Protein AF-A0A9P6YG12-F1 (afdb_monomer_lite)

Organism: Rhizopus oryzae (NCBI:txid64495)

Foldseek 3Di:
DDDDDPPPVVVVVVVVVVVVVVVVVVVPPPPPCVPVVDDDDDDPVCVVVVVVDDDDLVVVLVVLVVVLVVLLVQLVVLVVVLVVLVVVLVVDDDPDPVVNVVSVVSSVVSVVSSVVSNVVSVVSNVVSLVSVCVVVVDDPVCVVVSPPPVPPVDDDPDDPVVVVVVVVVVVVVVVVVVVVVVVVDDDDDDDDDDDDDDDDDD

Sequence (202 aa):
MNNIDITNDQEFNQQSNTTRAQVEALTIQRYNHEIWTKAEQINKEFVPDLKNWKVDAYQLVSTIHKITETTRLQARASTEIYEQLQYLQSKAAFISEKDSEIFNNTIEQAQRLSIFGFGSAKQQEREAKEVSLKALKLPASIKHLEYTAEDDGKTNSFNRDFVEQLQKARFEDKVLRDASSFRRGSFNTNRGFSGSRGRGGS

Radius of gyration: 37.14 Å; chains: 1; bounding box: 44×45×151 Å

p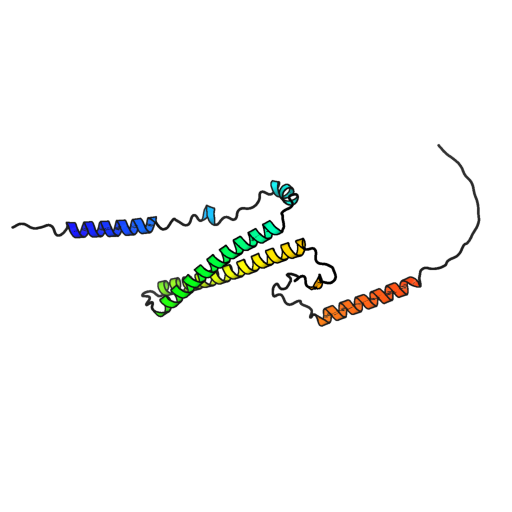LDDT: mean 75.42, std 19.76, range [35.5, 97.25]

Structure (mmCIF, N/CA/C/O backbone):
data_AF-A0A9P6YG12-F1
#
_entry.id   AF-A0A9P6YG12-F1
#
loop_
_atom_site.group_PDB
_atom_site.id
_atom_site.type_symbol
_atom_site.label_atom_id
_atom_site.label_alt_id
_atom_site.label_comp_id
_atom_site.label_asym_id
_atom_site.label_entity_id
_atom_site.label_seq_id
_atom_site.pdbx_PDB_ins_code
_atom_site.Cartn_x
_atom_site.Cartn_y
_atom_site.Cartn_z
_atom_site.occupancy
_atom_site.B_iso_or_equiv
_atom_site.auth_seq_id
_atom_site.auth_comp_id
_atom_site.auth_asym_id
_atom_site.auth_atom_id
_atom_site.pdbx_PDB_model_num
ATOM 1 N N . MET A 1 1 ? -5.373 24.660 71.557 1.00 35.53 1 MET A N 1
ATOM 2 C CA . MET A 1 1 ? -6.183 24.886 70.344 1.00 35.53 1 MET A CA 1
ATOM 3 C C . MET A 1 1 ? -5.222 25.201 69.216 1.00 35.53 1 MET A C 1
ATOM 5 O O . MET A 1 1 ? -4.783 26.333 69.149 1.00 35.53 1 MET A O 1
ATOM 9 N N . ASN A 1 2 ? -4.850 24.213 68.402 1.00 35.50 2 ASN A N 1
ATOM 10 C CA . ASN A 1 2 ? -4.087 24.438 67.172 1.00 35.50 2 ASN A CA 1
ATOM 11 C C . ASN A 1 2 ? -4.855 23.738 66.046 1.00 35.50 2 ASN A C 1
ATOM 13 O O . ASN A 1 2 ? -4.884 22.510 66.001 1.00 35.50 2 ASN A O 1
ATOM 17 N N . ASN A 1 3 ? -5.532 24.529 65.211 1.00 37.19 3 ASN A N 1
ATOM 18 C CA . ASN A 1 3 ? -6.111 24.077 63.950 1.00 37.19 3 ASN A CA 1
ATOM 19 C C . ASN A 1 3 ? -4.952 23.823 62.984 1.00 37.19 3 ASN A C 1
ATOM 21 O O . ASN A 1 3 ? -4.188 24.740 62.701 1.00 37.19 3 ASN A O 1
ATOM 25 N N . ILE A 1 4 ? -4.805 22.581 62.531 1.00 45.00 4 ILE A N 1
ATOM 26 C CA . ILE A 1 4 ? -3.883 22.220 61.455 1.00 45.00 4 ILE A CA 1
ATOM 27 C C . ILE A 1 4 ? -4.693 22.268 60.159 1.00 45.00 4 ILE A C 1
ATOM 29 O O . ILE A 1 4 ? -5.738 21.626 60.054 1.00 45.00 4 ILE A O 1
ATOM 33 N N . ASP A 1 5 ? -4.224 23.094 59.229 1.00 50.72 5 ASP A N 1
ATOM 34 C CA . ASP A 1 5 ? -4.836 23.423 57.946 1.00 50.72 5 ASP A CA 1
ATOM 35 C C . ASP A 1 5 ? -5.024 22.190 57.048 1.00 50.72 5 ASP A C 1
ATOM 37 O O . ASP A 1 5 ? -4.082 21.684 56.444 1.00 50.72 5 ASP A O 1
ATOM 41 N N . ILE A 1 6 ? -6.273 21.733 56.923 1.00 50.19 6 ILE A N 1
ATOM 42 C CA . ILE A 1 6 ? -6.707 20.656 56.006 1.00 50.19 6 ILE A CA 1
ATOM 43 C C . ILE A 1 6 ? -6.859 21.179 54.555 1.00 50.19 6 ILE A C 1
ATOM 45 O O . ILE A 1 6 ? -7.095 20.423 53.615 1.00 50.19 6 ILE A O 1
ATOM 49 N N . THR A 1 7 ? -6.700 22.484 54.334 1.00 50.78 7 THR A N 1
ATOM 50 C CA . THR A 1 7 ? -6.891 23.151 53.036 1.00 50.78 7 THR A CA 1
ATOM 51 C C . THR A 1 7 ? -5.722 22.977 52.060 1.00 50.78 7 THR A C 1
ATOM 53 O O . THR A 1 7 ? -5.952 22.967 50.853 1.00 50.78 7 THR A O 1
ATOM 56 N N . ASN A 1 8 ? -4.492 22.755 52.537 1.00 49.25 8 ASN A N 1
ATOM 57 C CA . ASN A 1 8 ? -3.306 22.710 51.666 1.00 49.25 8 ASN A CA 1
ATOM 58 C C . ASN A 1 8 ? -3.176 21.414 50.837 1.00 49.25 8 ASN A C 1
ATOM 60 O O . ASN A 1 8 ? -2.678 21.448 49.710 1.00 49.25 8 ASN A O 1
ATOM 64 N N . ASP A 1 9 ? -3.676 20.280 51.336 1.00 47.41 9 ASP A N 1
ATOM 65 C CA . ASP A 1 9 ? -3.562 18.988 50.635 1.00 47.41 9 ASP A CA 1
ATOM 66 C C . ASP A 1 9 ? -4.545 18.860 49.455 1.00 47.41 9 ASP A C 1
ATOM 68 O O . ASP A 1 9 ? -4.300 18.124 48.493 1.00 47.41 9 ASP A O 1
ATOM 72 N N . GLN A 1 10 ? -5.659 19.598 49.503 1.00 48.59 10 GLN A N 1
ATOM 73 C CA . GLN A 1 10 ? -6.654 19.647 48.428 1.00 48.59 10 GLN A CA 1
ATOM 74 C C . GLN A 1 10 ? -6.148 20.477 47.239 1.00 48.59 10 GLN A C 1
ATOM 76 O O . GLN A 1 10 ? -6.320 20.065 46.091 1.00 48.59 10 GLN A O 1
ATOM 81 N N . GLU A 1 11 ? -5.472 21.600 47.494 1.00 47.91 11 GLU A N 1
ATOM 82 C CA . GLU A 1 11 ? -4.928 22.468 46.442 1.00 47.91 11 GLU A CA 1
ATOM 83 C C . GLU A 1 11 ? -3.713 21.842 45.742 1.00 47.91 11 GLU A C 1
ATOM 85 O O . GLU A 1 11 ? -3.619 21.892 44.513 1.00 47.91 11 GLU A O 1
ATOM 90 N N . PHE A 1 12 ? -2.833 21.157 46.483 1.00 44.84 12 PHE A N 1
ATOM 91 C CA . PHE A 1 12 ? -1.666 20.479 45.908 1.00 44.84 12 PHE A CA 1
ATOM 92 C C . PHE A 1 12 ? -2.059 19.302 44.997 1.00 44.84 12 PHE A C 1
ATOM 94 O O . PHE A 1 12 ? -1.489 19.126 43.916 1.00 44.84 12 PHE A O 1
ATOM 101 N N . ASN A 1 13 ? -3.082 18.521 45.368 1.00 50.56 13 ASN A N 1
ATOM 102 C CA . ASN A 1 13 ? -3.598 17.437 44.520 1.00 50.56 13 ASN A CA 1
ATOM 103 C C . ASN A 1 13 ? -4.342 17.956 43.280 1.00 50.56 13 ASN A C 1
ATOM 105 O O . ASN A 1 13 ? -4.228 17.367 42.202 1.00 50.56 13 ASN A O 1
ATOM 109 N N . GLN A 1 14 ? -5.064 19.074 43.391 1.00 50.56 14 GLN A N 1
ATOM 110 C CA . GLN A 1 14 ? -5.714 19.706 42.239 1.00 50.56 14 GLN A CA 1
ATOM 111 C C . GLN A 1 14 ? -4.691 20.283 41.253 1.00 50.56 14 GLN A C 1
ATOM 113 O O . GLN A 1 14 ? -4.837 20.076 40.046 1.00 50.56 14 GLN A O 1
ATOM 118 N N . GLN A 1 15 ? -3.623 20.920 41.749 1.00 49.22 15 GLN A N 1
ATOM 119 C CA . GLN A 1 15 ? -2.502 21.405 40.933 1.00 49.22 15 GLN A CA 1
ATOM 120 C C . GLN A 1 15 ? -1.736 20.252 40.271 1.00 49.22 15 GLN A C 1
ATOM 122 O O . GLN A 1 15 ? -1.417 20.315 39.087 1.00 49.22 15 GLN A O 1
ATOM 127 N N . SER A 1 16 ? -1.509 19.145 40.980 1.00 51.47 16 SER A N 1
ATOM 128 C CA . SER A 1 16 ? -0.838 17.953 40.434 1.00 51.47 16 SER A CA 1
ATOM 129 C C . SER A 1 16 ? -1.629 17.296 39.295 1.00 51.47 16 SER A C 1
ATOM 131 O O . SER A 1 16 ? -1.053 16.887 38.283 1.00 51.47 16 SER A O 1
ATOM 133 N N . ASN A 1 17 ? -2.958 17.235 39.427 1.00 48.84 17 ASN A N 1
ATOM 134 C CA . ASN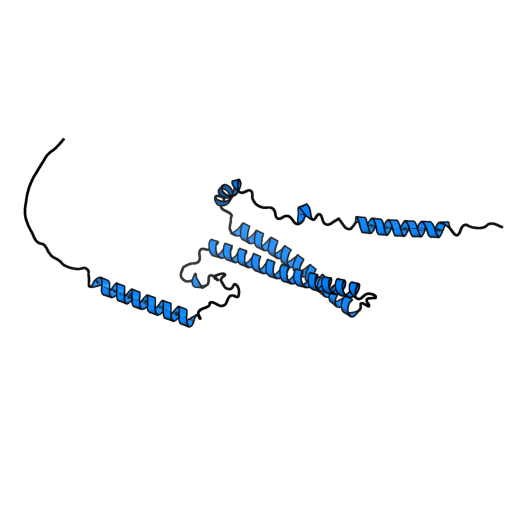 A 1 17 ? -3.848 16.666 38.413 1.00 48.84 17 ASN A CA 1
ATOM 135 C C . ASN A 1 17 ? -4.023 17.592 37.203 1.00 48.84 17 ASN A C 1
ATOM 137 O O . ASN A 1 17 ? -4.025 17.117 36.069 1.00 48.84 17 ASN A O 1
ATOM 141 N N . THR A 1 18 ? -4.090 18.911 37.416 1.00 51.34 18 THR A N 1
ATOM 142 C CA . THR A 1 18 ? -4.095 19.882 36.308 1.00 51.34 18 THR A CA 1
ATOM 143 C C . THR A 1 18 ? -2.763 19.905 35.570 1.00 51.34 18 THR A C 1
ATOM 145 O O . THR A 1 18 ? -2.766 19.960 34.346 1.00 51.34 18 THR A O 1
ATOM 148 N N . THR A 1 19 ? -1.634 19.771 36.269 1.00 54.81 19 THR A N 1
ATOM 149 C CA . THR A 1 19 ? -0.308 19.731 35.632 1.00 54.81 19 THR A CA 1
ATOM 150 C C . THR A 1 19 ? -0.124 18.450 34.814 1.00 54.81 19 THR A C 1
ATOM 152 O O . THR A 1 19 ? 0.388 18.511 33.704 1.00 54.81 19 THR A O 1
ATOM 155 N N . ARG A 1 20 ? -0.604 17.290 35.288 1.00 50.91 20 ARG A N 1
ATOM 156 C CA . ARG A 1 20 ? -0.595 16.039 34.504 1.00 50.91 20 ARG A CA 1
ATOM 157 C C . ARG A 1 20 ? -1.514 16.095 33.286 1.00 50.91 20 ARG A C 1
ATOM 159 O O . ARG A 1 20 ? -1.071 15.714 32.212 1.00 50.91 20 ARG A O 1
ATOM 166 N N . ALA A 1 21 ? -2.722 16.640 33.423 1.00 51.75 21 ALA A N 1
ATOM 167 C CA . ALA A 1 21 ? -3.635 16.844 32.296 1.00 51.75 21 ALA A CA 1
ATOM 168 C C . ALA A 1 21 ? -3.082 17.853 31.271 1.00 51.75 21 ALA A C 1
ATOM 170 O O . ALA A 1 21 ? -3.266 17.687 30.068 1.00 51.75 21 ALA A O 1
ATOM 171 N N . GLN A 1 22 ? -2.359 18.882 31.725 1.00 49.31 22 GLN A N 1
ATOM 172 C CA . GLN A 1 22 ? -1.658 19.826 30.850 1.00 49.31 22 GLN A CA 1
ATOM 173 C C . GLN A 1 22 ? -0.442 19.183 30.173 1.00 49.31 22 GLN A C 1
ATOM 175 O O . GLN A 1 22 ? -0.209 19.437 28.998 1.00 49.31 22 GLN A O 1
ATOM 180 N N . VAL A 1 23 ? 0.303 18.314 30.864 1.00 52.75 23 VAL A N 1
ATOM 181 C CA . VAL A 1 23 ? 1.419 17.551 30.282 1.00 52.75 23 VAL A CA 1
ATOM 182 C C . VAL A 1 23 ? 0.919 16.509 29.272 1.00 52.75 23 VAL A C 1
ATOM 184 O O . VAL A 1 23 ? 1.522 16.386 28.212 1.00 52.75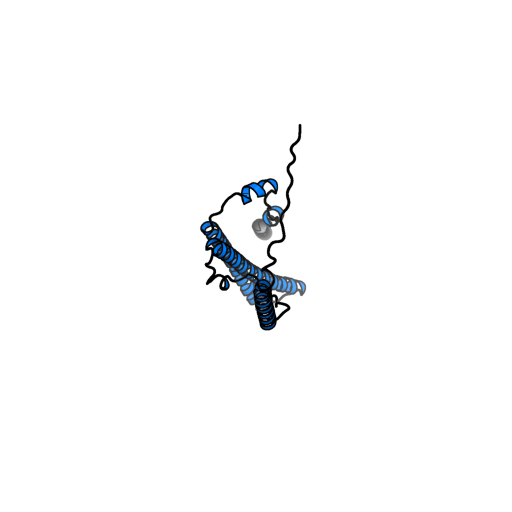 23 VAL A O 1
ATOM 187 N N . GLU A 1 24 ? -0.208 15.836 29.528 1.00 46.75 24 GLU A N 1
ATOM 188 C CA . GLU A 1 24 ? -0.879 14.947 28.560 1.00 46.75 24 GLU A CA 1
ATOM 189 C C . GLU A 1 24 ? -1.431 15.709 27.348 1.00 46.75 24 GLU A C 1
ATOM 191 O O . GLU A 1 24 ? -1.319 15.249 26.212 1.00 46.75 24 GLU A O 1
ATOM 196 N N . ALA A 1 25 ? -1.958 16.919 27.554 1.00 47.34 25 ALA A N 1
ATOM 197 C CA . ALA A 1 25 ? -2.368 17.797 26.460 1.00 47.34 25 ALA A CA 1
ATOM 198 C C . ALA A 1 25 ? -1.175 18.349 25.648 1.00 47.34 25 ALA A C 1
ATOM 200 O O . ALA A 1 25 ? -1.356 18.751 24.498 1.00 47.34 25 ALA A O 1
ATOM 201 N N . LEU A 1 26 ? 0.035 18.364 26.221 1.00 46.72 26 LEU A N 1
ATOM 202 C CA . LEU A 1 26 ? 1.275 18.792 25.563 1.00 46.72 26 LEU A CA 1
ATOM 203 C C . LEU A 1 26 ? 2.024 17.639 24.868 1.00 46.72 26 LEU A C 1
ATOM 205 O O . LEU A 1 26 ? 2.826 17.905 23.972 1.00 46.72 26 LEU A O 1
ATOM 209 N N . THR A 1 27 ? 1.774 16.375 25.229 1.00 39.59 27 THR A N 1
ATOM 210 C CA . THR A 1 27 ? 2.379 15.197 24.573 1.00 39.59 27 THR A CA 1
ATOM 211 C C . THR A 1 27 ? 1.603 14.695 23.362 1.00 39.59 27 THR A C 1
ATOM 213 O O . THR A 1 27 ? 2.173 13.970 22.543 1.00 39.59 27 THR A O 1
ATOM 216 N N . ILE A 1 28 ? 0.359 15.136 23.161 1.00 49.12 28 ILE A N 1
ATOM 217 C CA . ILE A 1 28 ? -0.274 15.069 21.843 1.00 49.12 28 ILE A CA 1
ATOM 218 C C . ILE A 1 28 ? 0.403 16.147 20.998 1.00 49.12 28 ILE A C 1
ATOM 220 O O . ILE A 1 28 ? -0.048 17.292 20.949 1.00 49.12 28 ILE A O 1
ATOM 224 N N . GLN A 1 29 ? 1.523 15.802 20.354 1.00 51.16 29 GLN A N 1
ATOM 225 C CA . GLN A 1 29 ? 2.056 16.602 19.256 1.00 51.16 29 GLN A CA 1
ATOM 226 C C . GLN A 1 29 ? 0.876 16.915 18.338 1.00 51.16 29 GLN A C 1
ATOM 228 O O . GLN A 1 29 ? 0.309 16.008 17.725 1.00 51.16 29 GLN A O 1
ATOM 233 N N . ARG A 1 30 ? 0.438 18.182 18.320 1.00 48.09 30 ARG A N 1
ATOM 234 C CA . ARG A 1 30 ? -0.659 18.613 17.456 1.00 48.09 30 ARG A CA 1
ATOM 235 C C . ARG A 1 30 ? -0.336 18.106 16.060 1.00 48.09 30 ARG A C 1
ATOM 237 O O . ARG A 1 30 ? 0.748 18.372 15.547 1.00 48.09 30 ARG A O 1
ATOM 244 N N . TYR A 1 31 ? -1.257 17.338 15.491 1.00 50.84 31 TYR A N 1
ATOM 245 C CA . TYR A 1 31 ? -1.138 16.803 14.145 1.00 50.84 31 TYR A CA 1
ATOM 246 C C . TYR A 1 31 ? -0.842 17.984 13.213 1.00 50.84 31 TYR A C 1
ATOM 248 O O . TYR A 1 31 ? -1.712 18.835 13.014 1.00 50.84 31 TYR A O 1
ATOM 256 N N . ASN A 1 32 ? 0.390 18.094 12.707 1.00 53.47 32 ASN A N 1
ATOM 257 C CA . ASN A 1 32 ? 0.802 19.185 11.823 1.00 53.47 32 ASN A CA 1
ATOM 258 C C . ASN A 1 32 ? 0.167 18.959 10.448 1.00 53.47 32 ASN A C 1
ATOM 260 O O . ASN A 1 32 ? 0.817 18.520 9.499 1.00 53.47 32 ASN A O 1
ATOM 264 N N . HIS A 1 33 ? -1.140 19.217 10.373 1.00 55.94 33 HIS A N 1
ATOM 265 C CA . HIS A 1 33 ? -1.987 18.901 9.231 1.00 55.94 33 HIS A CA 1
ATOM 266 C C . HIS A 1 33 ? -1.403 19.515 7.958 1.00 55.94 33 HIS A C 1
ATOM 268 O O . HIS A 1 33 ? -1.272 18.840 6.949 1.00 55.94 33 HIS A O 1
ATOM 274 N N . GLU A 1 34 ? -0.952 20.766 8.003 1.00 64.88 34 GLU A N 1
ATOM 275 C CA . GLU A 1 34 ? -0.550 21.485 6.793 1.00 64.88 34 GLU A CA 1
ATOM 276 C C . GLU A 1 34 ? 0.704 20.945 6.102 1.00 64.88 34 GLU A C 1
ATOM 278 O O . GLU A 1 34 ? 0.797 21.056 4.882 1.00 64.88 34 GLU A O 1
ATOM 283 N N . ILE A 1 35 ? 1.650 20.379 6.855 1.00 68.75 35 ILE A N 1
ATOM 284 C CA . ILE A 1 35 ? 2.931 19.910 6.307 1.00 68.75 35 ILE A CA 1
ATOM 285 C C . ILE A 1 35 ? 2.824 18.438 5.903 1.00 68.75 35 ILE A C 1
ATOM 287 O O . ILE A 1 35 ? 3.326 18.053 4.857 1.00 68.75 35 ILE A O 1
ATOM 291 N N . TRP A 1 36 ? 2.148 17.609 6.704 1.00 66.06 36 TRP A N 1
ATOM 292 C CA . TRP A 1 36 ? 2.108 16.157 6.482 1.00 66.06 36 TRP A CA 1
ATOM 293 C C . TRP A 1 36 ? 0.931 15.682 5.623 1.00 66.06 36 TRP A C 1
ATOM 295 O O . TRP A 1 36 ? 0.941 14.539 5.177 1.00 66.06 36 TRP A O 1
ATOM 305 N N . THR A 1 37 ? -0.081 16.525 5.379 1.00 71.56 37 THR A N 1
ATOM 306 C CA . THR A 1 37 ? -1.241 16.148 4.541 1.00 71.56 37 THR A CA 1
ATOM 307 C C . THR A 1 37 ? -1.192 16.710 3.122 1.00 71.56 37 THR A C 1
ATOM 309 O O . THR A 1 37 ? -1.949 16.257 2.263 1.00 71.56 37 THR A O 1
ATOM 312 N N . LYS A 1 38 ? -0.303 17.672 2.838 1.00 79.44 38 LYS A N 1
ATOM 313 C CA . LYS A 1 38 ? -0.131 18.206 1.483 1.00 79.44 38 LYS A CA 1
ATOM 314 C C . LYS A 1 38 ? 0.821 17.312 0.698 1.00 79.44 38 LYS A C 1
ATOM 316 O O . LYS A 1 38 ? 1.992 17.199 1.037 1.00 79.44 38 LYS A O 1
ATOM 321 N N . ALA A 1 39 ? 0.313 16.698 -0.368 1.00 77.12 39 ALA A N 1
ATOM 322 C CA . ALA A 1 39 ? 1.146 15.953 -1.299 1.00 77.12 39 ALA A CA 1
ATOM 323 C C . ALA A 1 39 ? 2.097 16.911 -2.029 1.00 77.12 39 ALA A C 1
ATOM 325 O O . ALA A 1 39 ? 1.660 17.883 -2.649 1.00 77.12 39 ALA A O 1
ATOM 326 N N . GLU A 1 40 ? 3.392 16.623 -1.969 1.00 83.44 40 GLU A N 1
ATOM 327 C CA . GLU A 1 40 ? 4.380 17.322 -2.778 1.00 83.44 40 GLU A CA 1
ATOM 328 C C . GLU A 1 40 ? 4.252 16.887 -4.241 1.00 83.44 40 GLU A C 1
ATOM 330 O O . GLU A 1 40 ? 4.037 15.712 -4.552 1.00 83.44 40 GLU A O 1
ATOM 335 N N . GLN A 1 41 ? 4.388 17.845 -5.155 1.00 84.75 41 GLN A N 1
ATOM 336 C CA . GLN A 1 41 ? 4.399 17.586 -6.587 1.00 84.75 41 GLN A CA 1
ATOM 337 C C . GLN A 1 41 ? 5.719 18.066 -7.179 1.00 84.75 41 GLN A C 1
ATOM 339 O O . GLN A 1 41 ? 6.225 19.128 -6.828 1.00 84.75 41 GLN A O 1
ATOM 344 N N . ILE A 1 42 ? 6.248 17.295 -8.128 1.00 84.12 42 ILE A N 1
ATOM 345 C CA . ILE A 1 42 ? 7.414 17.698 -8.909 1.00 84.12 42 ILE A CA 1
ATOM 346 C C . ILE A 1 42 ? 7.080 18.964 -9.708 1.00 84.12 42 ILE A C 1
ATOM 348 O O . ILE A 1 42 ? 6.113 19.004 -10.475 1.00 84.12 42 ILE A O 1
ATOM 352 N N . ASN A 1 43 ? 7.933 19.971 -9.563 1.00 92.06 43 ASN A N 1
ATOM 353 C CA . ASN A 1 43 ? 7.957 21.178 -10.378 1.00 92.06 43 ASN A CA 1
ATOM 354 C C . ASN A 1 43 ? 7.998 20.847 -11.882 1.00 92.06 43 ASN A C 1
ATOM 356 O O . ASN A 1 43 ? 8.850 20.085 -12.350 1.00 92.06 43 ASN A O 1
ATOM 360 N N . LYS A 1 44 ? 7.071 21.421 -12.659 1.00 92.12 44 LYS A N 1
ATOM 361 C CA . LYS A 1 44 ? 6.826 21.029 -14.062 1.00 92.12 44 LYS A CA 1
ATOM 362 C C . LYS A 1 44 ? 8.035 21.274 -14.965 1.00 92.12 44 LYS A C 1
ATOM 364 O O . LYS A 1 44 ? 8.268 20.502 -15.892 1.00 92.12 44 LYS A O 1
ATOM 369 N N . GLU A 1 45 ? 8.803 22.313 -14.668 1.00 90.56 45 GLU A N 1
ATOM 370 C CA . GLU A 1 45 ? 10.035 22.704 -15.346 1.00 90.56 45 GLU A CA 1
ATOM 371 C C . GLU A 1 45 ? 11.129 21.625 -15.309 1.00 90.56 45 GLU A C 1
ATOM 373 O O . GLU A 1 45 ? 11.893 21.532 -16.263 1.00 90.56 45 GLU A O 1
ATOM 378 N N . PHE A 1 46 ? 11.163 20.755 -14.291 1.00 90.69 46 PHE A N 1
ATOM 379 C CA . PHE A 1 46 ? 12.173 19.689 -14.176 1.00 90.69 46 PHE A CA 1
ATOM 380 C C . PHE A 1 46 ? 11.734 18.353 -14.786 1.00 90.69 46 PHE A C 1
ATOM 382 O O . PHE A 1 46 ? 12.536 17.428 -14.915 1.00 90.69 46 PHE A O 1
ATOM 389 N N . VAL A 1 47 ? 10.465 18.217 -15.185 1.00 88.88 47 VAL A N 1
ATOM 390 C CA . VAL A 1 47 ? 9.940 16.972 -15.772 1.00 88.88 47 VAL A CA 1
ATOM 391 C C . VAL A 1 47 ? 10.721 16.523 -17.019 1.00 88.88 47 VAL A C 1
ATOM 393 O O . VAL A 1 47 ? 10.973 15.320 -17.128 1.00 88.88 47 VAL A O 1
ATOM 396 N N . PRO A 1 48 ? 11.115 17.406 -17.963 1.00 91.44 48 PRO A N 1
ATOM 397 C CA . PRO A 1 48 ? 11.919 16.999 -19.117 1.00 91.44 48 PRO A CA 1
ATOM 398 C C . PRO A 1 48 ? 13.262 16.383 -18.709 1.00 91.44 48 PRO A C 1
ATOM 400 O O . PRO A 1 48 ? 13.622 15.319 -19.212 1.00 91.44 48 PRO A O 1
ATOM 403 N N . ASP A 1 49 ? 13.954 17.002 -17.753 1.00 90.00 49 ASP A N 1
ATOM 404 C CA . ASP A 1 49 ? 15.261 16.544 -17.278 1.00 90.00 49 ASP A CA 1
ATOM 405 C C . ASP A 1 49 ? 15.149 15.191 -16.568 1.00 90.00 49 ASP A C 1
ATOM 407 O O . ASP A 1 49 ? 15.908 14.264 -16.857 1.00 90.00 49 ASP A O 1
ATOM 411 N N . LEU A 1 50 ? 14.130 15.027 -15.718 1.00 87.62 50 LEU A N 1
ATOM 412 C CA . LEU A 1 50 ? 13.857 13.764 -15.029 1.00 87.62 50 LEU A CA 1
ATOM 413 C C . LEU A 1 50 ? 13.469 12.634 -15.992 1.00 87.62 50 LEU A C 1
ATOM 415 O O . LEU A 1 50 ? 13.834 11.486 -15.757 1.00 87.62 50 LEU A O 1
ATOM 419 N N . LYS A 1 51 ? 12.771 12.930 -17.096 1.00 88.25 51 LYS A N 1
ATOM 420 C CA . LYS A 1 51 ? 12.454 11.930 -18.134 1.00 88.25 51 LYS A CA 1
ATOM 421 C C . LYS A 1 51 ? 13.686 11.454 -18.901 1.00 88.25 51 LYS A C 1
ATOM 423 O O . LYS A 1 51 ? 13.701 10.318 -19.373 1.00 88.25 51 LYS A O 1
ATOM 428 N N . ASN A 1 52 ? 14.694 12.311 -19.045 1.00 86.75 52 ASN A N 1
ATOM 429 C CA . ASN A 1 52 ? 15.950 11.954 -19.701 1.00 86.75 52 ASN A CA 1
ATOM 430 C C . ASN A 1 52 ? 16.843 11.088 -18.800 1.00 86.75 52 ASN A C 1
ATOM 432 O O . ASN A 1 52 ? 17.705 10.358 -19.300 1.00 86.75 52 ASN A O 1
ATOM 436 N N . TRP A 1 53 ? 16.631 11.139 -17.483 1.00 86.31 53 TRP A N 1
ATOM 437 C CA . TRP A 1 53 ? 17.368 10.331 -16.524 1.00 86.31 53 TRP A CA 1
ATOM 438 C C . TRP A 1 53 ? 16.961 8.853 -16.591 1.00 86.31 53 TRP A C 1
ATOM 440 O O . TRP A 1 53 ? 15.796 8.490 -16.423 1.00 86.31 53 TRP A O 1
ATOM 450 N N . LYS A 1 54 ? 17.939 7.964 -16.802 1.00 83.31 54 LYS A N 1
ATOM 451 C CA . LYS A 1 54 ? 17.716 6.511 -16.788 1.00 83.31 54 LYS A CA 1
ATOM 452 C C . LYS A 1 54 ? 17.882 5.976 -15.371 1.00 83.31 54 LYS A C 1
ATOM 454 O O . LYS A 1 54 ? 18.984 5.975 -14.834 1.00 83.31 54 LYS A O 1
ATOM 459 N N . VAL A 1 55 ? 16.790 5.491 -14.790 1.00 83.56 55 VAL A N 1
ATOM 460 C CA . VAL A 1 55 ? 16.800 4.829 -13.480 1.00 83.56 55 VAL A CA 1
ATOM 461 C C . VAL A 1 55 ? 17.158 3.351 -13.645 1.00 83.56 55 VAL A C 1
ATOM 463 O O . VAL A 1 55 ? 16.667 2.687 -14.560 1.00 83.56 55 VAL A O 1
ATOM 466 N N . ASP A 1 56 ? 17.998 2.827 -12.751 1.00 91.75 56 ASP A N 1
ATOM 467 C CA . ASP A 1 56 ? 18.242 1.389 -12.636 1.00 91.75 56 ASP A CA 1
ATOM 468 C C . ASP A 1 56 ? 16.979 0.685 -12.111 1.00 91.75 56 ASP A C 1
ATOM 470 O O . ASP A 1 56 ? 16.497 0.962 -11.008 1.00 91.75 56 ASP A O 1
ATOM 474 N N . ALA A 1 57 ? 16.445 -0.244 -12.907 1.00 89.38 57 ALA A N 1
ATOM 475 C CA . ALA A 1 57 ? 15.240 -0.991 -12.574 1.00 89.38 57 ALA A CA 1
ATOM 476 C C . ALA A 1 57 ? 15.385 -1.774 -11.262 1.00 89.38 57 ALA A C 1
ATOM 478 O O . ALA A 1 57 ? 14.426 -1.841 -10.494 1.00 89.38 57 ALA A O 1
ATOM 479 N N . TYR A 1 58 ? 16.572 -2.316 -10.967 1.00 89.88 58 TYR A N 1
ATOM 480 C CA . TYR A 1 58 ? 16.805 -3.035 -9.716 1.00 89.88 58 TYR A CA 1
ATOM 481 C C . TYR A 1 58 ? 16.682 -2.101 -8.504 1.00 89.88 58 TYR A C 1
ATOM 483 O O . TYR A 1 58 ? 15.999 -2.430 -7.531 1.00 89.88 58 TYR A O 1
ATOM 491 N N . GLN A 1 59 ? 17.279 -0.907 -8.578 1.00 93.44 59 GLN A N 1
ATOM 492 C CA . GLN A 1 59 ? 17.184 0.094 -7.513 1.00 93.44 59 GLN A CA 1
ATOM 493 C C . GLN A 1 59 ? 15.745 0.573 -7.302 1.00 93.44 59 GLN A C 1
ATOM 495 O O . GLN A 1 59 ? 15.295 0.673 -6.157 1.00 93.44 59 GLN A O 1
ATOM 500 N N . LEU A 1 60 ? 15.008 0.826 -8.388 1.00 93.94 60 LEU A N 1
ATOM 501 C CA . LEU A 1 60 ? 13.610 1.248 -8.310 1.00 93.94 60 LEU A CA 1
ATOM 502 C C . LEU A 1 60 ? 12.738 0.167 -7.660 1.00 93.94 60 LEU A C 1
ATOM 504 O O . LEU A 1 60 ? 12.035 0.449 -6.693 1.00 93.94 60 LEU A O 1
ATOM 508 N N . VAL A 1 61 ? 12.838 -1.081 -8.123 1.00 91.75 61 VAL A N 1
ATOM 509 C CA . VAL A 1 61 ? 12.080 -2.218 -7.573 1.00 91.75 61 VAL A CA 1
ATOM 510 C C . VAL A 1 61 ? 12.423 -2.459 -6.101 1.00 91.75 61 VAL A C 1
ATOM 512 O O . VAL A 1 61 ? 11.524 -2.630 -5.278 1.00 91.75 61 VAL A O 1
ATOM 515 N N . SER A 1 62 ? 13.707 -2.400 -5.733 1.00 92.88 62 SER A N 1
ATOM 516 C CA . SER A 1 62 ? 14.136 -2.506 -4.332 1.00 92.88 62 SER A CA 1
ATOM 517 C C . SER A 1 62 ? 13.528 -1.402 -3.462 1.00 92.88 62 SER A C 1
ATOM 519 O O . SER A 1 62 ? 13.074 -1.664 -2.347 1.00 92.88 62 SER A O 1
ATOM 521 N N . THR A 1 63 ? 13.475 -0.172 -3.977 1.00 96.00 63 THR A N 1
ATOM 522 C CA . THR A 1 63 ? 12.879 0.970 -3.271 1.00 96.00 63 THR A CA 1
ATOM 523 C C . THR A 1 63 ? 11.376 0.779 -3.079 1.00 96.00 63 THR A C 1
ATOM 525 O O . THR A 1 63 ? 10.884 0.959 -1.966 1.00 96.00 63 THR A O 1
ATOM 528 N N . ILE A 1 64 ? 10.658 0.325 -4.113 1.00 93.81 64 ILE A N 1
ATOM 529 C CA . ILE A 1 64 ? 9.223 0.023 -4.019 1.00 93.81 64 ILE A CA 1
ATOM 530 C C . ILE A 1 64 ? 8.966 -1.053 -2.956 1.00 93.81 64 ILE A C 1
ATOM 532 O O . ILE A 1 64 ? 8.086 -0.876 -2.116 1.00 93.81 64 ILE A O 1
ATOM 536 N N . HIS A 1 65 ? 9.761 -2.128 -2.913 1.00 93.50 65 HIS A N 1
ATOM 537 C CA . HIS A 1 65 ? 9.614 -3.168 -1.887 1.00 93.50 65 HIS A CA 1
ATOM 538 C C . HIS A 1 65 ? 9.867 -2.660 -0.460 1.00 93.50 65 HIS A C 1
ATOM 540 O O . HIS A 1 65 ? 9.139 -3.040 0.455 1.00 93.50 65 HIS A O 1
ATOM 546 N N . LYS A 1 66 ? 10.843 -1.766 -0.250 1.00 97.00 66 LYS A N 1
ATOM 547 C CA . LYS A 1 66 ? 11.072 -1.138 1.067 1.00 97.00 66 LYS A CA 1
ATOM 548 C C . LYS A 1 66 ? 9.877 -0.294 1.522 1.00 97.00 66 LYS A C 1
ATOM 550 O O . LYS A 1 66 ? 9.479 -0.361 2.686 1.00 97.00 66 LYS A O 1
ATOM 555 N N . ILE A 1 67 ? 9.296 0.483 0.606 1.00 95.94 67 ILE A N 1
ATOM 556 C CA . ILE A 1 67 ? 8.088 1.275 0.881 1.00 95.94 67 ILE A CA 1
ATOM 557 C C . ILE A 1 67 ? 6.914 0.338 1.188 1.00 95.94 67 ILE A C 1
ATOM 559 O O . ILE A 1 67 ? 6.232 0.527 2.191 1.00 95.94 67 ILE A O 1
ATOM 563 N N . THR A 1 68 ? 6.759 -0.726 0.397 1.00 94.75 68 THR A N 1
ATOM 564 C CA . THR A 1 68 ? 5.721 -1.751 0.579 1.00 94.75 68 THR A CA 1
ATOM 565 C C . THR A 1 68 ? 5.769 -2.378 1.966 1.00 94.75 68 THR A C 1
ATOM 567 O O . THR A 1 68 ? 4.726 -2.514 2.606 1.00 94.75 68 THR A O 1
ATOM 570 N N . GLU A 1 69 ? 6.953 -2.740 2.464 1.00 95.44 69 GLU A N 1
ATOM 571 C CA . GLU A 1 69 ? 7.066 -3.322 3.806 1.00 95.44 69 GLU A CA 1
ATOM 572 C C . GLU A 1 69 ? 6.640 -2.320 4.884 1.00 95.44 69 GLU A C 1
ATOM 574 O O . GLU A 1 69 ? 5.876 -2.667 5.783 1.00 95.44 69 GLU A O 1
ATOM 579 N N . THR A 1 70 ? 7.036 -1.052 4.746 1.00 96.88 70 THR A N 1
ATOM 580 C CA . THR A 1 70 ? 6.574 0.022 5.640 1.00 96.88 70 THR A CA 1
ATOM 581 C C . THR A 1 70 ? 5.047 0.156 5.611 1.00 96.88 70 THR A C 1
ATOM 583 O O . THR A 1 70 ? 4.410 0.221 6.662 1.00 96.88 70 THR A O 1
ATOM 586 N N . THR A 1 71 ? 4.434 0.130 4.425 1.00 97.12 71 THR A N 1
ATOM 587 C CA . THR A 1 71 ? 2.973 0.183 4.268 1.00 97.12 71 THR A CA 1
ATOM 588 C C . THR A 1 71 ? 2.283 -1.041 4.890 1.00 97.12 71 THR A C 1
ATOM 590 O O . THR A 1 71 ? 1.252 -0.898 5.548 1.00 97.12 71 THR A O 1
ATOM 593 N N . ARG A 1 72 ? 2.858 -2.247 4.768 1.00 95.06 72 ARG A N 1
ATOM 594 C CA . ARG A 1 72 ? 2.342 -3.461 5.432 1.00 95.06 72 ARG A CA 1
ATOM 595 C C . ARG A 1 72 ? 2.433 -3.365 6.952 1.00 95.06 72 ARG A C 1
ATOM 597 O O . ARG A 1 72 ? 1.502 -3.789 7.630 1.00 95.06 72 ARG A O 1
ATOM 604 N N . LEU A 1 73 ? 3.520 -2.813 7.492 1.00 96.69 73 LEU A N 1
ATOM 605 C CA . LEU A 1 73 ? 3.666 -2.587 8.933 1.00 96.69 73 LEU A CA 1
ATOM 606 C C . LEU A 1 73 ? 2.598 -1.620 9.461 1.00 96.69 73 LEU A C 1
ATOM 608 O O . LEU A 1 73 ? 1.962 -1.915 10.468 1.00 96.69 73 LEU A O 1
ATOM 612 N N . GLN A 1 74 ? 2.332 -0.523 8.746 1.00 95.81 74 GLN A N 1
ATOM 613 C CA . GLN A 1 74 ? 1.254 0.417 9.087 1.00 95.81 74 GLN A CA 1
ATOM 614 C C . GLN A 1 74 ? -0.132 -0.250 9.055 1.00 95.81 74 GLN A C 1
ATOM 616 O O . GLN A 1 74 ? -0.954 -0.034 9.948 1.00 95.81 74 GLN A O 1
ATOM 621 N N . ALA A 1 75 ? -0.385 -1.099 8.053 1.00 95.81 75 ALA A N 1
ATOM 622 C CA . ALA A 1 75 ? -1.634 -1.849 7.943 1.00 95.81 75 ALA A CA 1
ATOM 623 C C . ALA A 1 75 ? -1.806 -2.853 9.096 1.00 95.81 75 ALA A C 1
ATOM 625 O O . ALA A 1 75 ? -2.875 -2.912 9.697 1.00 95.81 75 ALA A O 1
ATOM 626 N N . ARG A 1 76 ? -0.742 -3.588 9.455 1.00 96.38 76 ARG A N 1
ATOM 627 C CA . ARG A 1 76 ? -0.730 -4.507 10.607 1.00 96.38 76 ARG A CA 1
ATOM 628 C C . ARG A 1 76 ? -1.008 -3.775 11.917 1.00 96.38 76 ARG A C 1
ATOM 630 O O . ARG A 1 76 ? -1.893 -4.198 12.647 1.00 96.38 76 ARG A O 1
ATOM 637 N N . ALA A 1 77 ? -0.339 -2.649 12.161 1.00 97.25 77 ALA A N 1
ATOM 638 C CA . ALA A 1 77 ? -0.598 -1.826 13.342 1.00 97.25 77 ALA A CA 1
ATOM 639 C C . ALA A 1 77 ? -2.065 -1.357 13.400 1.00 97.25 77 ALA A C 1
ATOM 641 O O . ALA A 1 77 ? -2.687 -1.366 14.458 1.00 97.25 77 ALA A O 1
ATOM 642 N N . SER A 1 78 ? -2.654 -1.010 12.251 1.00 95.50 78 SER A N 1
ATOM 643 C CA . SER A 1 78 ? -4.077 -0.648 12.165 1.00 95.50 78 SER A CA 1
ATOM 644 C C . SER A 1 78 ? -4.999 -1.834 12.478 1.00 95.50 78 SER A C 1
ATOM 646 O O . SER A 1 78 ? -6.016 -1.655 13.145 1.00 95.50 78 SER A O 1
ATOM 648 N N . THR A 1 79 ? -4.641 -3.049 12.043 1.00 96.44 79 THR A N 1
ATOM 649 C CA . THR A 1 79 ? -5.354 -4.284 12.412 1.00 96.44 79 THR A CA 1
ATOM 650 C C . THR A 1 79 ? -5.280 -4.552 13.910 1.00 96.44 79 THR A C 1
ATOM 652 O O . THR A 1 79 ? -6.304 -4.843 14.514 1.00 96.44 79 THR A O 1
ATOM 655 N N . GLU A 1 80 ? -4.103 -4.414 14.520 1.00 97.06 80 GLU A N 1
ATOM 656 C CA . GLU A 1 80 ? -3.928 -4.607 15.964 1.00 97.06 80 GLU A CA 1
ATOM 657 C C . GLU A 1 80 ? -4.795 -3.623 16.764 1.00 97.06 80 GLU A C 1
ATOM 659 O O . GLU A 1 80 ? -5.470 -4.022 17.712 1.00 97.06 80 GLU A O 1
ATOM 664 N N . ILE A 1 81 ? -4.852 -2.352 16.344 1.00 96.94 81 ILE A N 1
ATOM 665 C CA . ILE A 1 81 ? -5.749 -1.349 16.940 1.00 96.94 81 ILE A CA 1
ATOM 666 C C . ILE A 1 81 ? -7.213 -1.769 16.776 1.00 96.94 81 ILE A C 1
ATOM 668 O O . ILE A 1 81 ? -7.973 -1.724 17.741 1.00 96.94 81 ILE A O 1
ATOM 672 N N . TYR A 1 82 ? -7.619 -2.201 15.579 1.00 96.00 82 TYR A N 1
ATOM 673 C CA . TYR A 1 82 ? -8.978 -2.687 15.330 1.00 96.00 82 TYR A CA 1
ATOM 674 C C . TYR A 1 82 ? -9.345 -3.859 16.255 1.00 96.00 82 TYR A C 1
ATOM 676 O O . TYR A 1 82 ? -10.396 -3.823 16.891 1.00 96.00 82 TYR A O 1
ATOM 684 N N . GLU A 1 83 ? -8.474 -4.860 16.390 1.00 94.62 83 GLU A N 1
ATOM 685 C CA . GLU A 1 83 ? -8.696 -6.025 17.254 1.00 94.62 83 GLU A CA 1
ATOM 686 C C . GLU A 1 83 ? -8.811 -5.631 18.734 1.00 94.62 83 GLU A C 1
ATOM 688 O O . GLU A 1 83 ? -9.703 -6.110 19.441 1.00 94.62 83 GLU A O 1
ATOM 693 N N . GLN A 1 84 ? -7.958 -4.714 19.201 1.00 96.19 84 GLN A N 1
ATOM 694 C CA . GLN A 1 84 ? -8.023 -4.178 20.562 1.00 96.19 84 GLN A CA 1
ATOM 695 C C . GLN A 1 84 ? -9.332 -3.419 20.811 1.00 96.19 84 GLN A C 1
ATOM 697 O O . GLN A 1 84 ? -9.988 -3.643 21.831 1.00 96.19 84 GLN A O 1
ATOM 702 N N . LEU A 1 85 ? -9.745 -2.553 19.881 1.00 94.19 85 LEU A N 1
ATOM 703 C CA . LEU A 1 85 ? -10.999 -1.807 19.996 1.00 94.19 85 LEU A CA 1
ATOM 704 C C . LEU A 1 85 ? -12.217 -2.737 19.939 1.00 94.19 85 LEU A C 1
ATOM 706 O O . LEU A 1 85 ? -13.151 -2.557 20.717 1.00 94.19 85 LEU A O 1
ATOM 710 N N . GLN A 1 86 ? -12.189 -3.770 19.094 1.00 92.81 86 GLN A N 1
ATOM 711 C CA . GLN A 1 86 ? -13.240 -4.785 19.003 1.00 92.81 86 GLN A CA 1
ATOM 712 C C . GLN A 1 86 ? -13.376 -5.574 20.314 1.00 92.81 86 GLN A C 1
ATOM 714 O O . GLN A 1 86 ? -14.484 -5.820 20.796 1.00 92.81 86 GLN A O 1
ATOM 719 N N . TYR A 1 87 ? -12.250 -5.939 20.932 1.00 92.56 87 TYR A N 1
ATOM 720 C CA . TYR A 1 87 ? -12.245 -6.566 22.251 1.00 92.56 87 TYR A CA 1
ATOM 721 C C . TYR A 1 87 ? -12.840 -5.639 23.319 1.00 92.56 87 TYR A C 1
ATOM 723 O O . TYR A 1 87 ? -13.686 -6.072 24.104 1.00 92.56 87 TYR A O 1
ATOM 731 N N . LEU A 1 88 ? -12.452 -4.360 23.332 1.00 92.50 88 LEU A N 1
ATOM 732 C CA . LEU A 1 88 ? -12.999 -3.371 24.263 1.00 92.50 88 LEU A CA 1
ATOM 733 C C . LEU A 1 88 ? -14.497 -3.129 24.039 1.00 92.50 88 LEU A C 1
ATOM 735 O O . LEU A 1 88 ? -15.229 -3.017 25.019 1.00 92.50 88 LEU A O 1
ATOM 739 N N . GLN A 1 89 ? -14.974 -3.145 22.791 1.00 90.94 89 GLN A N 1
ATOM 740 C CA . GLN A 1 89 ? -16.396 -3.025 22.453 1.00 90.94 89 GLN A CA 1
ATOM 741 C C . GLN A 1 89 ? -17.246 -4.057 23.196 1.00 90.94 89 GLN A C 1
ATOM 743 O O . GLN A 1 89 ? -18.298 -3.723 23.730 1.00 90.94 89 GLN A O 1
ATOM 748 N N . SER A 1 90 ? -16.761 -5.301 23.286 1.00 87.31 90 SER A N 1
ATOM 749 C CA . SER A 1 90 ? -17.475 -6.394 23.961 1.00 87.31 90 SER A CA 1
ATOM 750 C C . SER A 1 90 ? -17.602 -6.218 25.481 1.00 87.31 90 SER A C 1
ATOM 752 O O . SER A 1 90 ? -18.390 -6.915 26.117 1.00 87.31 90 SER A O 1
ATOM 754 N N . LYS A 1 91 ? -16.823 -5.302 26.071 1.00 89.38 91 LYS A N 1
ATOM 755 C CA . LYS A 1 91 ? -16.743 -5.065 27.521 1.00 89.38 91 LYS A CA 1
ATOM 756 C C . LYS A 1 91 ? -17.168 -3.659 27.936 1.00 89.38 91 LYS A C 1
ATOM 758 O O . LYS A 1 91 ? -17.313 -3.405 29.129 1.00 89.38 91 LYS A O 1
ATOM 763 N N . ALA A 1 92 ? -17.321 -2.746 26.984 1.00 85.88 92 ALA A N 1
ATOM 764 C CA . ALA A 1 92 ? -17.611 -1.351 27.256 1.00 85.88 92 ALA A CA 1
ATOM 765 C C . ALA A 1 92 ? -19.096 -1.148 27.587 1.00 85.88 92 ALA A C 1
ATOM 767 O O . ALA A 1 92 ? -19.980 -1.627 26.881 1.00 85.88 92 ALA A O 1
ATOM 768 N N . ALA A 1 93 ? -19.359 -0.385 28.649 1.00 85.62 93 ALA A N 1
ATOM 769 C CA . ALA A 1 93 ? -20.671 0.176 28.937 1.00 85.62 93 ALA A CA 1
ATOM 770 C C . ALA A 1 93 ? -20.608 1.682 28.671 1.00 85.62 93 ALA A C 1
ATOM 772 O O . ALA A 1 93 ? -19.872 2.405 29.345 1.00 85.62 93 ALA A O 1
ATOM 773 N N . PHE A 1 94 ? -21.355 2.148 27.674 1.00 88.38 94 PHE A N 1
ATOM 774 C CA . PHE A 1 94 ? -21.423 3.565 27.330 1.00 88.38 94 PHE A CA 1
ATOM 775 C C . PHE A 1 94 ? -22.593 4.223 28.060 1.00 88.38 94 PHE A C 1
ATOM 777 O O . PHE A 1 94 ? -23.693 3.678 28.101 1.00 88.38 94 PHE A O 1
ATOM 784 N N . ILE A 1 95 ? -22.349 5.400 28.639 1.00 86.31 95 ILE A N 1
ATOM 785 C CA . ILE A 1 95 ? -23.375 6.185 29.343 1.00 86.31 95 ILE A CA 1
ATOM 786 C C . ILE A 1 95 ? -24.235 6.966 28.336 1.00 86.31 95 ILE A C 1
ATOM 788 O O . ILE A 1 95 ? -25.431 7.146 28.545 1.00 86.31 95 ILE A O 1
ATOM 792 N N . SER A 1 96 ? -23.625 7.413 27.236 1.00 92.94 96 SER A N 1
ATOM 793 C CA . SER A 1 96 ? -24.263 8.179 26.167 1.00 92.94 96 SER A CA 1
ATOM 794 C C . SER A 1 96 ? -24.245 7.395 24.858 1.00 92.94 96 SER A C 1
ATOM 796 O O . SER A 1 96 ? -23.234 6.794 24.491 1.00 92.94 96 SER A O 1
ATOM 798 N N . GLU A 1 97 ? -25.346 7.465 24.112 1.00 90.88 97 GLU A N 1
ATOM 799 C CA . GLU A 1 97 ? -25.446 6.904 22.760 1.00 90.88 97 GLU A CA 1
ATOM 800 C C . GLU A 1 97 ? -24.403 7.517 21.814 1.00 90.88 97 GLU A C 1
ATOM 802 O O . GLU A 1 97 ? -23.782 6.802 21.030 1.00 90.88 97 GLU A O 1
ATOM 807 N N . LYS A 1 98 ? -24.114 8.817 21.968 1.00 92.69 98 LYS A N 1
ATOM 808 C CA . LYS A 1 98 ? -23.080 9.508 21.181 1.00 92.69 98 LYS A CA 1
ATOM 809 C C . LYS A 1 98 ? -21.685 8.930 21.412 1.00 92.69 98 LYS A C 1
ATOM 811 O O . LYS A 1 98 ? -20.907 8.824 20.470 1.00 92.69 98 LYS A O 1
ATOM 816 N N . ASP A 1 99 ? -21.370 8.541 22.646 1.00 91.19 99 ASP A N 1
ATOM 817 C CA . ASP A 1 99 ? -20.058 7.973 22.972 1.00 91.19 99 ASP A CA 1
ATOM 818 C C . ASP A 1 99 ? -19.914 6.578 22.353 1.00 91.19 99 ASP A C 1
ATOM 820 O O . ASP A 1 99 ? -18.858 6.239 21.818 1.00 91.19 99 ASP A O 1
ATOM 824 N N . SER A 1 100 ? -21.001 5.796 22.356 1.00 91.94 100 SER A N 1
ATOM 825 C CA . SER A 1 100 ? -21.049 4.500 21.674 1.00 91.94 100 SER A CA 1
ATOM 826 C C . SER A 1 100 ? -20.885 4.649 20.159 1.00 91.94 100 SER A C 1
ATOM 828 O O . SER A 1 100 ? -20.120 3.901 19.549 1.00 91.94 100 SER A O 1
ATOM 830 N N . GLU A 1 101 ? -21.540 5.638 19.549 1.00 94.06 101 GLU A N 1
ATOM 831 C CA . GLU A 1 101 ? -21.422 5.921 18.117 1.00 94.06 101 GLU A CA 1
ATOM 832 C C . GLU A 1 101 ? -19.990 6.322 17.729 1.00 94.06 101 GLU A C 1
ATOM 834 O O . GLU A 1 101 ? -19.421 5.756 16.795 1.00 94.06 101 GLU A O 1
ATOM 839 N N . ILE A 1 102 ? -19.366 7.248 18.469 1.00 93.88 102 ILE A N 1
ATOM 840 C CA . ILE A 1 102 ? -17.970 7.659 18.243 1.00 93.88 102 ILE A CA 1
ATOM 841 C C . ILE A 1 102 ? -17.030 6.454 18.351 1.00 93.88 102 ILE A C 1
ATOM 843 O O . ILE A 1 102 ? -16.131 6.286 17.520 1.00 93.88 102 ILE A O 1
ATOM 847 N N . PHE A 1 103 ? -17.245 5.594 19.346 1.00 94.50 103 PHE A N 1
ATOM 848 C CA . PHE A 1 103 ? -16.435 4.398 19.541 1.00 94.50 103 PHE A CA 1
ATOM 849 C C . PHE A 1 103 ? -16.569 3.412 18.370 1.00 94.50 103 PHE A C 1
ATOM 851 O O . PHE A 1 103 ? -15.561 2.965 17.821 1.00 94.50 103 PHE A O 1
ATOM 858 N N . ASN A 1 104 ? -17.796 3.139 17.920 1.00 93.19 104 ASN A N 1
ATOM 859 C CA . ASN A 1 104 ? -18.056 2.267 16.770 1.00 93.19 104 ASN A CA 1
ATOM 860 C C . ASN A 1 104 ? -17.461 2.837 15.473 1.00 93.19 104 ASN A C 1
ATOM 862 O O . ASN A 1 104 ? -16.803 2.116 14.723 1.00 93.19 104 ASN A O 1
ATOM 866 N N . ASN A 1 105 ? -17.596 4.146 15.248 1.00 94.88 105 ASN A N 1
ATOM 867 C CA . ASN A 1 105 ? -16.973 4.825 14.112 1.00 94.88 105 ASN A CA 1
ATOM 868 C C . ASN A 1 105 ? -15.442 4.700 14.141 1.00 94.88 105 ASN A C 1
ATOM 870 O O . ASN A 1 105 ? -14.813 4.536 13.097 1.00 94.88 105 ASN A O 1
ATOM 874 N N . THR A 1 106 ? -14.830 4.737 15.326 1.00 94.81 106 THR A N 1
ATOM 875 C CA . THR A 1 106 ? -13.376 4.572 15.487 1.00 94.81 106 THR A CA 1
ATOM 876 C C . THR A 1 106 ? -12.929 3.149 15.131 1.00 94.81 106 THR A C 1
ATOM 878 O O . THR A 1 106 ? -11.919 2.979 14.445 1.00 94.81 106 THR A O 1
ATOM 881 N N . ILE A 1 107 ? -13.707 2.128 15.516 1.00 94.62 107 ILE A N 1
ATOM 882 C CA . ILE A 1 107 ? -13.480 0.731 15.102 1.00 94.62 107 ILE A CA 1
ATOM 883 C C . ILE A 1 107 ? -13.511 0.618 13.574 1.00 94.62 107 ILE A C 1
ATOM 885 O O . ILE A 1 107 ? -12.578 0.081 12.971 1.00 94.62 107 ILE A O 1
ATOM 889 N N . GLU A 1 108 ? -14.550 1.161 12.935 1.00 95.06 108 GLU A N 1
ATOM 890 C CA . GLU A 1 108 ? -14.669 1.130 11.476 1.00 95.06 108 GLU A CA 1
ATOM 891 C C . GLU A 1 108 ? -13.513 1.860 10.782 1.00 95.06 108 GLU A C 1
ATOM 893 O O . GLU A 1 108 ? -13.011 1.394 9.758 1.00 95.06 108 GLU A O 1
ATOM 898 N N . GLN A 1 109 ? -13.062 2.995 11.321 1.00 95.44 109 GLN A N 1
ATOM 899 C CA . GLN A 1 109 ? -11.923 3.735 10.775 1.00 95.44 109 GLN A CA 1
ATOM 900 C C . GLN A 1 109 ? -10.632 2.914 10.830 1.00 95.44 109 GLN A C 1
ATOM 902 O O . GLN A 1 109 ? -9.928 2.839 9.821 1.00 95.44 109 GLN A O 1
ATOM 907 N N . ALA A 1 110 ? -10.347 2.252 11.956 1.00 95.44 110 ALA A N 1
ATOM 908 C CA . ALA A 1 110 ? -9.184 1.374 12.090 1.00 95.44 110 ALA A CA 1
ATOM 909 C C . ALA A 1 110 ? -9.237 0.207 11.085 1.00 95.44 110 ALA A C 1
ATOM 911 O O . ALA A 1 110 ? -8.246 -0.087 10.409 1.00 95.44 110 ALA A O 1
ATOM 912 N N . GLN A 1 111 ? -10.418 -0.395 10.906 1.00 94.94 111 GLN A N 1
ATOM 913 C CA . GLN A 1 111 ? -10.636 -1.452 9.918 1.00 94.94 111 GLN A CA 1
ATOM 914 C C . GLN A 1 111 ? -10.391 -0.958 8.484 1.00 94.94 111 GLN A C 1
ATOM 916 O O . GLN A 1 111 ? -9.641 -1.577 7.725 1.00 94.94 111 GLN A O 1
ATOM 921 N N . ARG A 1 112 ? -11.005 0.169 8.099 1.00 96.56 112 ARG A N 1
ATOM 922 C CA . ARG A 1 112 ? -10.856 0.756 6.757 1.00 96.56 112 ARG A CA 1
ATOM 923 C C . ARG A 1 112 ? -9.405 1.135 6.474 1.00 96.56 112 ARG A C 1
ATOM 925 O O . ARG A 1 112 ? -8.934 0.895 5.364 1.00 96.56 112 ARG A O 1
ATOM 932 N N . LEU A 1 113 ? -8.691 1.670 7.466 1.00 96.12 113 LEU A N 1
ATOM 933 C CA . LEU A 1 113 ? -7.275 2.014 7.347 1.00 96.12 113 LEU A CA 1
ATOM 934 C C . LEU A 1 113 ? -6.407 0.773 7.101 1.00 96.12 113 LEU A C 1
ATOM 936 O O . LEU A 1 113 ? -5.550 0.798 6.220 1.00 96.12 113 LEU A O 1
ATOM 940 N N . SER A 1 114 ? -6.668 -0.327 7.813 1.00 94.00 114 SER A N 1
ATOM 941 C CA . SER A 1 114 ? -5.978 -1.602 7.586 1.00 94.00 114 SER A CA 1
ATOM 942 C C . SER A 1 114 ? -6.209 -2.135 6.165 1.00 94.00 114 SER A C 1
ATOM 944 O O . SER A 1 114 ? -5.250 -2.423 5.441 1.00 94.00 114 SER A O 1
ATOM 946 N N . ILE A 1 115 ? -7.471 -2.187 5.718 1.00 94.56 115 ILE A N 1
ATOM 947 C CA . ILE A 1 115 ? -7.834 -2.634 4.362 1.00 94.56 115 ILE A CA 1
ATOM 948 C C . ILE A 1 115 ? -7.147 -1.763 3.307 1.00 94.56 115 ILE A C 1
ATOM 950 O O . ILE A 1 115 ? -6.551 -2.282 2.360 1.00 94.56 115 ILE A O 1
ATOM 954 N N . PHE A 1 116 ? -7.199 -0.443 3.483 1.00 95.50 116 PHE A N 1
ATOM 955 C CA . PHE A 1 116 ? -6.547 0.506 2.591 1.00 95.50 116 PHE A CA 1
ATOM 956 C C . PHE A 1 116 ? -5.026 0.308 2.554 1.00 95.50 116 PHE A C 1
ATOM 958 O O . PHE A 1 116 ? -4.440 0.295 1.470 1.00 95.50 116 PHE A O 1
ATOM 965 N N . GLY A 1 117 ? -4.386 0.101 3.706 1.00 95.25 117 GLY A N 1
ATOM 966 C CA . GLY A 1 117 ? -2.950 -0.153 3.802 1.00 95.25 117 GLY A CA 1
ATOM 967 C C . GLY A 1 117 ? -2.532 -1.430 3.067 1.00 95.25 117 GLY A C 1
ATOM 968 O O . GLY A 1 117 ? -1.632 -1.394 2.228 1.00 95.25 117 GLY A O 1
ATOM 969 N N . PHE A 1 118 ? -3.225 -2.552 3.288 1.00 95.25 118 PHE A N 1
ATOM 970 C CA . PHE A 1 118 ? -2.934 -3.798 2.566 1.00 95.25 118 PHE A CA 1
ATOM 971 C C . PHE A 1 118 ? -3.227 -3.699 1.064 1.00 95.25 118 PHE A C 1
ATOM 973 O O . PHE A 1 118 ? -2.452 -4.214 0.253 1.00 95.25 118 PHE A O 1
ATOM 980 N N . GLY A 1 119 ? -4.309 -3.016 0.681 1.00 92.94 119 GLY A N 1
ATOM 981 C CA . GLY A 1 119 ? -4.620 -2.729 -0.719 1.00 92.94 119 GLY A CA 1
ATOM 982 C C . GLY A 1 119 ? -3.520 -1.906 -1.393 1.00 92.94 119 GLY A C 1
ATOM 983 O O . GLY A 1 119 ? -3.061 -2.260 -2.479 1.00 92.94 119 GLY A O 1
ATOM 984 N N . SER A 1 120 ? -3.033 -0.869 -0.712 1.00 94.94 120 SER A N 1
ATOM 985 C CA . SER A 1 120 ? -1.944 -0.007 -1.186 1.00 94.94 120 SER A CA 1
ATOM 986 C C . SER A 1 120 ? -0.631 -0.774 -1.337 1.00 94.94 120 SER A C 1
ATOM 988 O O . SER A 1 120 ? 0.025 -0.660 -2.369 1.00 94.94 120 SER A O 1
ATOM 990 N N . ALA A 1 121 ? -0.279 -1.627 -0.370 1.00 93.31 121 ALA A N 1
ATOM 991 C CA . ALA A 1 121 ? 0.899 -2.490 -0.470 1.00 93.31 121 ALA A CA 1
ATOM 992 C C . ALA A 1 121 ? 0.817 -3.440 -1.680 1.00 93.31 121 ALA A C 1
ATOM 994 O O . ALA A 1 121 ? 1.783 -3.600 -2.425 1.00 93.31 121 ALA A O 1
ATOM 995 N N . LYS A 1 122 ? -0.356 -4.038 -1.934 1.00 93.38 122 LYS A N 1
ATOM 996 C CA . LYS A 1 122 ? -0.569 -4.901 -3.108 1.00 93.38 122 LYS A CA 1
ATOM 997 C C . LYS A 1 122 ? -0.433 -4.127 -4.423 1.00 93.38 122 LYS A C 1
ATOM 999 O O . LYS A 1 122 ? 0.102 -4.663 -5.394 1.00 93.38 122 LYS A O 1
ATOM 1004 N N . GLN A 1 123 ? -0.906 -2.882 -4.461 1.00 92.88 123 GLN A N 1
ATOM 1005 C CA . GLN A 1 123 ? -0.760 -2.009 -5.624 1.00 92.88 123 GLN A CA 1
ATOM 1006 C C . GLN A 1 123 ? 0.712 -1.651 -5.882 1.00 92.88 123 GLN A C 1
ATOM 1008 O O . GLN A 1 123 ? 1.176 -1.781 -7.012 1.00 92.88 123 GLN A O 1
ATOM 1013 N N . GLN A 1 124 ? 1.474 -1.308 -4.843 1.00 93.88 124 GLN A N 1
ATOM 1014 C CA . GLN A 1 124 ? 2.916 -1.049 -4.950 1.00 93.88 124 GLN A CA 1
ATOM 1015 C C . GLN A 1 124 ? 3.679 -2.283 -5.468 1.00 93.88 124 GLN A C 1
ATOM 1017 O O . GLN A 1 124 ? 4.520 -2.177 -6.359 1.00 93.88 124 GLN A O 1
ATOM 1022 N N . GLU A 1 125 ? 3.342 -3.492 -5.006 1.00 90.94 125 GLU A N 1
ATOM 1023 C CA . GLU A 1 125 ? 3.923 -4.730 -5.550 1.00 90.94 125 GLU A CA 1
ATOM 1024 C C . GLU A 1 125 ? 3.571 -4.956 -7.025 1.00 90.94 125 GLU A C 1
ATOM 1026 O O . GLU A 1 125 ? 4.374 -5.518 -7.775 1.00 90.94 125 GLU A O 1
ATOM 1031 N N . ARG A 1 126 ? 2.381 -4.531 -7.462 1.00 88.88 126 ARG A N 1
ATOM 1032 C CA . ARG A 1 126 ? 1.986 -4.576 -8.875 1.00 88.88 126 ARG A CA 1
ATOM 1033 C C . ARG A 1 126 ? 2.866 -3.652 -9.713 1.00 88.88 126 ARG A C 1
ATOM 1035 O O . ARG A 1 126 ? 3.352 -4.082 -10.756 1.00 88.88 126 ARG A O 1
ATOM 1042 N N . GLU A 1 127 ? 3.130 -2.443 -9.230 1.00 90.38 127 GLU A N 1
ATOM 1043 C CA . GLU A 1 127 ? 4.034 -1.487 -9.881 1.00 90.38 127 GLU A CA 1
ATOM 1044 C C . GLU A 1 127 ? 5.467 -2.031 -9.963 1.00 90.38 127 GLU A C 1
ATOM 1046 O O . GLU A 1 127 ? 6.085 -1.993 -11.028 1.00 90.38 127 GLU A O 1
ATOM 1051 N N . ALA A 1 128 ? 5.977 -2.637 -8.885 1.00 90.44 128 ALA A N 1
ATOM 1052 C CA . ALA A 1 128 ? 7.285 -3.296 -8.889 1.00 90.44 128 ALA A CA 1
ATOM 1053 C C . ALA A 1 128 ? 7.368 -4.423 -9.937 1.00 90.44 128 ALA A C 1
ATOM 1055 O O . ALA A 1 128 ? 8.365 -4.543 -10.659 1.00 90.44 128 ALA A O 1
ATOM 1056 N N . LYS A 1 129 ? 6.310 -5.237 -10.058 1.00 87.75 129 LYS A N 1
ATOM 1057 C CA . LYS A 1 129 ? 6.218 -6.293 -11.078 1.00 87.75 129 LYS A CA 1
ATOM 1058 C C . LYS A 1 129 ? 6.206 -5.713 -12.486 1.00 87.75 129 LYS A C 1
ATOM 1060 O O . LYS A 1 129 ? 6.940 -6.206 -13.336 1.00 87.75 129 LYS A O 1
ATOM 1065 N N . GLU A 1 130 ? 5.427 -4.666 -12.731 1.00 87.00 130 GLU A N 1
ATOM 1066 C CA . GLU A 1 130 ? 5.351 -4.019 -14.042 1.00 87.00 130 GLU A CA 1
ATOM 1067 C C . GLU A 1 130 ? 6.709 -3.441 -14.471 1.00 87.00 130 GLU A C 1
ATOM 1069 O O . GLU A 1 130 ? 7.156 -3.668 -15.598 1.00 87.00 130 GLU A O 1
ATOM 1074 N N . VAL A 1 131 ? 7.410 -2.755 -13.562 1.00 89.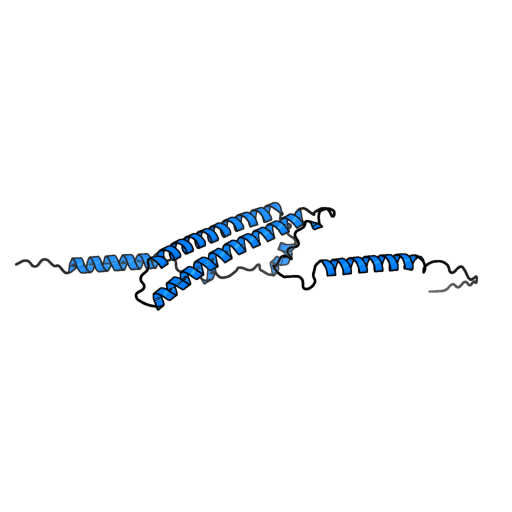31 131 VAL A N 1
ATOM 1075 C CA . VAL A 1 131 ? 8.772 -2.251 -13.809 1.00 89.31 131 VAL A CA 1
ATOM 1076 C C . VAL A 1 131 ? 9.727 -3.402 -14.133 1.00 89.31 131 VAL A C 1
ATOM 1078 O O . VAL A 1 131 ? 10.490 -3.318 -15.098 1.00 89.31 131 VAL A O 1
ATOM 1081 N N . SER A 1 132 ? 9.657 -4.497 -13.372 1.00 86.00 132 SER A N 1
ATOM 1082 C CA . SER A 1 132 ? 10.504 -5.677 -13.580 1.00 86.00 132 SER A CA 1
ATOM 1083 C C . SER A 1 132 ? 10.252 -6.335 -14.938 1.00 86.00 132 SER A C 1
ATOM 1085 O O . SER A 1 132 ? 11.199 -6.639 -15.660 1.00 86.00 132 SER A O 1
ATOM 1087 N N . LEU A 1 133 ? 8.986 -6.510 -15.327 1.00 84.19 133 LEU A N 1
ATOM 1088 C CA . LEU A 1 133 ? 8.603 -7.098 -16.616 1.00 84.19 133 LEU A CA 1
ATOM 1089 C C . LEU A 1 133 ? 9.123 -6.260 -17.791 1.00 84.19 133 LEU A C 1
ATOM 1091 O O . LEU A 1 133 ? 9.743 -6.802 -18.712 1.00 84.19 133 LEU A O 1
ATOM 1095 N N . LYS A 1 134 ? 8.968 -4.931 -17.713 1.00 84.75 134 LYS A N 1
ATOM 1096 C CA . LYS A 1 134 ? 9.514 -3.995 -18.709 1.00 84.75 134 LYS A CA 1
ATOM 1097 C C . LYS A 1 134 ? 11.040 -4.077 -18.802 1.00 84.75 134 LYS A C 1
ATOM 1099 O O . LYS A 1 134 ? 11.586 -4.033 -19.905 1.00 84.75 134 LYS A O 1
ATOM 1104 N N . ALA A 1 135 ? 11.730 -4.216 -17.669 1.00 86.50 135 ALA A N 1
ATOM 1105 C CA . ALA A 1 135 ? 13.187 -4.317 -17.625 1.00 86.50 135 ALA A CA 1
ATOM 1106 C C . ALA A 1 135 ? 13.712 -5.643 -18.203 1.00 86.50 135 ALA A C 1
ATOM 1108 O O . ALA A 1 135 ? 14.720 -5.645 -18.911 1.00 86.50 135 ALA A O 1
ATOM 1109 N N . LEU A 1 136 ? 13.013 -6.754 -17.950 1.00 85.00 136 LEU A N 1
ATOM 1110 C CA . LEU A 1 136 ? 13.413 -8.096 -18.386 1.00 85.00 136 LEU A CA 1
ATOM 1111 C C . LEU A 1 136 ? 13.224 -8.348 -19.888 1.00 85.00 136 LEU A C 1
ATOM 1113 O O . LEU A 1 136 ? 13.811 -9.296 -20.404 1.00 85.00 136 LEU A O 1
ATOM 1117 N N . LYS A 1 137 ? 12.439 -7.517 -20.593 1.00 82.38 137 LYS A N 1
ATOM 1118 C CA . LYS A 1 137 ? 12.184 -7.625 -22.045 1.00 82.38 137 LYS A CA 1
ATOM 1119 C C . LYS A 1 137 ? 11.850 -9.060 -22.470 1.00 82.38 137 LYS A C 1
ATOM 1121 O O . LYS A 1 137 ? 12.580 -9.674 -23.250 1.00 82.38 137 LYS A O 1
ATOM 1126 N N . LEU A 1 138 ? 10.751 -9.593 -21.933 1.00 78.25 138 LEU A N 1
ATOM 1127 C CA . LEU A 1 138 ? 10.371 -10.992 -22.122 1.00 78.25 138 LEU A CA 1
ATOM 1128 C C . LEU A 1 138 ? 10.385 -11.418 -23.608 1.00 78.25 138 LEU A C 1
ATOM 1130 O O . LEU A 1 138 ? 9.819 -10.717 -24.456 1.00 78.25 138 LEU A O 1
ATOM 1134 N N . PRO A 1 139 ? 10.989 -12.578 -23.939 1.00 79.75 139 PRO A N 1
ATOM 1135 C CA . PRO A 1 139 ? 10.910 -13.163 -25.272 1.00 79.75 139 PRO A CA 1
ATOM 1136 C C . PRO A 1 139 ? 9.463 -13.368 -25.729 1.00 79.75 139 PRO A C 1
ATOM 1138 O O . PRO A 1 139 ? 8.589 -13.710 -24.932 1.00 79.75 139 PRO A O 1
ATOM 1141 N N . ALA A 1 140 ? 9.216 -13.240 -27.037 1.00 75.50 140 ALA A N 1
ATOM 1142 C CA . ALA A 1 140 ? 7.877 -13.361 -27.624 1.00 75.50 140 ALA A CA 1
ATOM 1143 C C . ALA A 1 140 ? 7.164 -14.681 -27.268 1.00 75.50 140 ALA A C 1
ATOM 1145 O O . ALA A 1 140 ? 5.949 -14.689 -27.091 1.00 75.50 140 ALA A O 1
ATOM 1146 N N . SER A 1 141 ? 7.919 -15.772 -27.100 1.00 78.69 141 SER A N 1
ATOM 1147 C CA . SER A 1 141 ? 7.397 -17.086 -26.713 1.00 78.69 141 SER A CA 1
ATOM 1148 C C . SER A 1 141 ? 6.730 -17.098 -25.340 1.00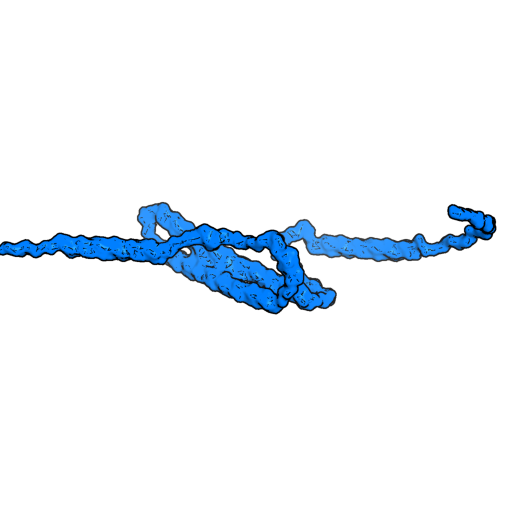 78.69 141 SER A C 1
ATOM 1150 O O . SER A 1 141 ? 5.787 -17.856 -25.153 1.00 78.69 141 SER A O 1
ATOM 1152 N N . ILE A 1 142 ? 7.174 -16.256 -24.402 1.00 79.12 142 ILE A N 1
ATOM 1153 C CA . ILE A 1 142 ? 6.641 -16.177 -23.033 1.00 79.12 142 ILE A CA 1
ATOM 1154 C C . ILE A 1 142 ? 5.972 -14.834 -22.730 1.00 79.12 142 ILE A C 1
ATOM 1156 O O . ILE A 1 142 ? 5.506 -14.613 -21.619 1.00 79.12 142 ILE A O 1
ATOM 1160 N N . LYS A 1 143 ? 5.873 -13.943 -23.721 1.00 76.19 143 LYS A N 1
ATOM 1161 C CA . LYS A 1 143 ? 5.240 -12.627 -23.573 1.00 76.19 143 LYS A CA 1
ATOM 1162 C C . LYS A 1 143 ? 3.757 -12.716 -23.196 1.00 76.19 143 LYS A C 1
ATOM 1164 O O . LYS A 1 143 ? 3.241 -11.836 -22.532 1.00 76.19 143 LYS A O 1
ATOM 1169 N N . HIS A 1 144 ? 3.078 -13.800 -23.560 1.00 73.19 144 HIS A N 1
ATOM 1170 C CA . HIS A 1 144 ? 1.696 -14.063 -23.146 1.00 73.19 144 HIS A CA 1
ATOM 1171 C C . HIS A 1 144 ? 1.544 -14.350 -21.636 1.00 73.19 144 HIS A C 1
ATOM 1173 O O . HIS A 1 144 ? 0.430 -14.316 -21.127 1.00 73.19 144 HIS A O 1
ATOM 1179 N N . LEU A 1 145 ? 2.645 -14.652 -20.932 1.00 69.69 145 LEU A N 1
ATOM 1180 C CA . LEU A 1 145 ? 2.687 -14.799 -19.471 1.00 69.69 145 LEU A CA 1
ATOM 1181 C C . LEU A 1 145 ? 2.904 -13.460 -18.758 1.00 69.69 145 LEU A C 1
ATOM 1183 O O . LEU A 1 145 ? 2.855 -13.404 -17.528 1.00 69.69 145 LEU A O 1
ATOM 1187 N N . GLU A 1 146 ? 3.175 -12.389 -19.509 1.00 67.69 146 GLU A N 1
ATOM 1188 C CA . GLU A 1 146 ? 3.122 -11.034 -18.985 1.00 67.69 146 GLU A CA 1
ATOM 1189 C C . GLU A 1 146 ? 1.690 -10.819 -18.489 1.00 67.69 146 GLU A C 1
ATOM 1191 O O . GLU A 1 146 ? 0.750 -10.761 -19.279 1.00 67.69 146 GLU A O 1
ATOM 1196 N N . TYR A 1 147 ? 1.511 -10.783 -17.167 1.00 57.97 147 TYR A N 1
ATOM 1197 C CA . TYR A 1 147 ? 0.249 -10.378 -16.566 1.00 57.97 147 TYR A CA 1
ATOM 1198 C C . TYR A 1 147 ? -0.061 -8.974 -17.090 1.00 57.97 147 TYR A C 1
ATOM 1200 O O . TYR A 1 147 ? 0.492 -7.990 -16.598 1.00 57.97 147 TYR A O 1
ATOM 1208 N N . THR A 1 148 ? -0.938 -8.860 -18.085 1.00 54.94 148 THR A N 1
ATOM 1209 C CA . THR A 1 148 ? -1.560 -7.581 -18.402 1.00 54.94 148 THR A CA 1
ATOM 1210 C C . THR A 1 148 ? -2.308 -7.156 -17.153 1.00 54.94 148 THR A C 1
ATOM 1212 O O . THR A 1 148 ? -3.150 -7.891 -16.639 1.00 54.94 148 THR A O 1
ATOM 1215 N N . ALA A 1 149 ? -1.984 -5.977 -16.636 1.00 50.09 149 ALA A N 1
ATOM 1216 C CA . ALA A 1 149 ? -2.604 -5.387 -15.457 1.00 50.09 149 ALA A CA 1
ATOM 1217 C C . ALA A 1 149 ? -4.119 -5.099 -15.612 1.00 50.09 149 ALA A C 1
ATOM 1219 O O . ALA A 1 149 ? -4.690 -4.428 -14.761 1.00 50.09 149 ALA A O 1
ATOM 1220 N N . GLU A 1 150 ? -4.774 -5.640 -16.643 1.00 48.03 150 GLU A N 1
ATOM 1221 C CA . GLU A 1 150 ? -6.213 -5.542 -16.916 1.00 48.03 150 GLU A CA 1
ATOM 1222 C C . GLU A 1 150 ? -7.061 -6.561 -16.149 1.00 48.03 150 GLU A C 1
ATOM 1224 O O . GLU A 1 150 ? -8.220 -6.774 -16.471 1.00 48.03 150 GLU A O 1
ATOM 1229 N N . ASP A 1 151 ? -6.515 -7.190 -15.108 1.00 49.62 151 ASP A N 1
ATOM 1230 C CA . ASP A 1 151 ? -7.386 -7.629 -14.019 1.00 49.62 151 ASP A CA 1
ATOM 1231 C C . ASP A 1 151 ? -7.502 -6.474 -13.021 1.00 49.62 151 ASP A C 1
ATOM 1233 O O . ASP A 1 151 ? -6.877 -6.434 -11.957 1.00 49.62 151 ASP A O 1
ATOM 1237 N N . ASP A 1 152 ? -8.204 -5.433 -13.448 1.00 49.56 152 ASP A N 1
ATOM 1238 C CA . ASP A 1 152 ? -8.749 -4.367 -12.616 1.00 49.56 152 ASP A CA 1
ATOM 1239 C C . ASP A 1 152 ? -10.107 -4.786 -12.014 1.00 49.56 152 ASP A C 1
ATOM 1241 O O . ASP A 1 152 ? -10.896 -3.941 -11.594 1.00 49.56 152 ASP A O 1
ATOM 1245 N N . GLY A 1 153 ? -10.384 -6.101 -11.960 1.00 51.00 153 GLY A N 1
ATOM 1246 C CA . GLY A 1 153 ? -11.662 -6.664 -11.526 1.00 51.00 153 GLY A CA 1
ATOM 1247 C C . GLY A 1 153 ? -12.814 -6.336 -12.478 1.00 51.00 153 GLY A C 1
ATOM 1248 O O . GLY A 1 153 ? -13.972 -6.608 -12.159 1.00 51.00 153 GLY A O 1
ATOM 1249 N N . LYS A 1 154 ? -12.520 -5.732 -13.635 1.00 56.59 154 LYS A N 1
ATOM 1250 C CA . LYS A 1 154 ? -13.517 -5.409 -14.644 1.00 56.59 154 LYS A CA 1
ATOM 1251 C C . LYS A 1 154 ? -13.722 -6.621 -15.532 1.00 56.59 154 LYS A C 1
ATOM 1253 O O . LYS A 1 154 ? -12.802 -7.153 -16.146 1.00 56.59 154 LYS A O 1
ATOM 1258 N N . THR A 1 155 ? -14.966 -7.058 -15.616 1.00 54.94 155 THR A N 1
ATOM 1259 C CA . THR A 1 155 ? -15.375 -8.051 -16.595 1.00 54.94 155 THR A CA 1
ATOM 1260 C C . THR A 1 155 ? -15.384 -7.410 -17.979 1.00 54.94 155 THR A C 1
ATOM 1262 O O . THR A 1 155 ? -16.072 -6.418 -18.222 1.00 54.94 155 THR A O 1
ATOM 1265 N N . ASN A 1 156 ? -14.615 -7.984 -18.905 1.00 73.56 156 ASN A N 1
ATOM 1266 C CA . ASN A 1 156 ? -14.674 -7.598 -20.311 1.00 73.56 156 ASN A CA 1
ATOM 1267 C C . ASN A 1 156 ? -16.113 -7.745 -20.828 1.00 73.56 156 ASN A C 1
ATOM 1269 O O . ASN A 1 156 ? -16.760 -8.765 -20.591 1.00 73.56 156 ASN A O 1
ATOM 1273 N N . SER A 1 157 ? -16.613 -6.740 -21.555 1.00 73.88 157 SER A N 1
ATOM 1274 C CA . SER A 1 157 ? -17.993 -6.736 -22.075 1.00 73.88 157 SER A CA 1
ATOM 1275 C C . SER A 1 157 ? -18.279 -7.881 -23.052 1.00 73.88 157 SER A C 1
ATOM 1277 O O . SER A 1 157 ? -19.433 -8.249 -23.252 1.00 73.88 157 SER A O 1
ATOM 1279 N N . PHE A 1 158 ? -17.233 -8.452 -23.651 1.00 78.69 158 PHE A N 1
ATOM 1280 C CA . PHE A 1 158 ? -17.306 -9.634 -24.499 1.00 78.69 158 PHE A CA 1
ATOM 1281 C C . PHE A 1 158 ? -16.584 -10.795 -23.819 1.00 78.69 158 PHE A C 1
ATOM 1283 O O . PHE A 1 158 ? -15.495 -10.622 -23.268 1.00 78.69 158 PHE A O 1
ATOM 1290 N N . ASN A 1 159 ? -17.180 -11.986 -23.877 1.00 79.06 159 ASN A N 1
ATOM 1291 C CA . ASN A 1 159 ? -16.545 -13.186 -23.346 1.00 79.06 159 ASN A CA 1
ATOM 1292 C C . ASN A 1 159 ? -15.330 -13.591 -24.202 1.00 79.06 159 ASN A C 1
ATOM 1294 O O . ASN A 1 159 ? -15.198 -13.215 -25.370 1.00 79.06 159 ASN A O 1
ATOM 1298 N N . ARG A 1 160 ? -14.425 -14.371 -23.602 1.00 76.56 160 ARG A N 1
ATOM 1299 C CA . ARG A 1 160 ? -13.179 -14.794 -24.255 1.00 76.56 160 ARG A CA 1
ATOM 1300 C C . ARG A 1 160 ? -13.443 -15.557 -25.555 1.00 76.56 160 ARG A C 1
ATOM 1302 O O . ARG A 1 160 ? -12.785 -15.289 -26.553 1.00 76.56 160 ARG A O 1
ATOM 1309 N N . ASP A 1 161 ? -14.447 -16.429 -25.549 1.00 78.88 161 ASP A N 1
ATOM 1310 C CA . ASP A 1 161 ? -14.777 -17.290 -26.686 1.00 78.88 161 ASP A CA 1
ATOM 1311 C C . ASP A 1 161 ? -15.239 -16.483 -27.908 1.00 78.88 161 ASP A C 1
ATOM 1313 O O . ASP A 1 161 ? -14.834 -16.773 -29.033 1.00 78.88 161 ASP A O 1
ATOM 1317 N N . PHE A 1 162 ? -16.031 -15.422 -27.709 1.00 86.62 162 PHE A N 1
ATOM 1318 C CA . PHE A 1 162 ? -16.431 -14.521 -28.793 1.00 86.62 162 PHE A CA 1
ATOM 1319 C C . PHE A 1 162 ? -15.231 -13.768 -29.371 1.00 86.62 162 PHE A C 1
ATOM 1321 O O . PHE A 1 162 ? -15.092 -13.660 -30.591 1.00 86.62 162 PHE A O 1
ATOM 1328 N N . VAL A 1 163 ? -14.347 -13.257 -28.509 1.00 85.06 163 VAL A N 1
ATOM 1329 C CA . VAL A 1 163 ? -13.146 -12.532 -28.950 1.00 85.06 163 VAL A CA 1
ATOM 1330 C C . VAL A 1 163 ? -12.215 -13.459 -29.735 1.00 85.06 163 VAL A C 1
ATOM 1332 O O . VAL A 1 163 ? -11.698 -13.058 -30.778 1.00 85.06 163 VAL A O 1
ATOM 1335 N N . GLU A 1 164 ? -12.050 -14.703 -29.289 1.00 85.38 164 GLU A N 1
ATOM 1336 C CA . GLU A 1 164 ? -11.248 -15.718 -29.973 1.00 85.38 164 GLU A CA 1
ATOM 1337 C C . GLU A 1 164 ? -11.835 -16.074 -31.346 1.00 85.38 164 GLU A C 1
ATOM 1339 O O . GLU A 1 164 ? -11.119 -16.052 -32.351 1.00 85.38 164 GLU A O 1
ATOM 1344 N N . GLN A 1 165 ? -13.150 -16.307 -31.428 1.00 87.81 165 GLN A N 1
ATOM 1345 C CA . GLN A 1 165 ? -13.835 -16.553 -32.701 1.00 87.81 165 GLN A CA 1
ATOM 1346 C C . GLN A 1 165 ? -13.699 -15.369 -33.665 1.00 87.81 165 GLN A C 1
ATOM 1348 O O . GLN A 1 165 ? -13.424 -15.564 -34.850 1.00 87.81 165 GLN A O 1
ATOM 1353 N N . LEU A 1 166 ? -13.827 -14.137 -33.166 1.00 87.12 166 LEU A N 1
ATOM 1354 C CA . LEU A 1 166 ? -13.672 -12.929 -33.971 1.00 87.12 166 LEU A CA 1
ATOM 1355 C C . LEU A 1 166 ? -12.240 -12.771 -34.498 1.00 87.12 166 LEU A C 1
ATOM 1357 O O . LEU A 1 166 ? -12.042 -12.412 -35.659 1.00 87.12 166 LEU A O 1
ATOM 1361 N N . GLN A 1 167 ? -11.234 -13.024 -33.660 1.00 88.44 167 GLN A N 1
ATOM 1362 C CA . GLN A 1 167 ? -9.832 -12.957 -34.070 1.00 88.44 167 GLN A CA 1
ATOM 1363 C C . GLN A 1 167 ? -9.498 -14.034 -35.101 1.00 88.44 167 GLN A C 1
ATOM 1365 O O . GLN A 1 167 ? -8.850 -13.728 -36.103 1.00 88.44 167 GLN A O 1
ATOM 1370 N N . LYS A 1 168 ? -9.996 -15.259 -34.905 1.00 88.19 168 LYS A N 1
ATOM 1371 C CA . LYS A 1 168 ? -9.846 -16.358 -35.860 1.00 88.19 168 LYS A CA 1
ATOM 1372 C C . LYS A 1 168 ? -10.476 -16.015 -37.210 1.00 88.19 168 LYS A C 1
ATOM 1374 O O . LYS A 1 168 ? -9.790 -16.091 -38.224 1.00 88.19 168 LYS A O 1
ATOM 1379 N N . ALA A 1 169 ? -11.718 -15.534 -37.220 1.00 85.06 169 ALA A N 1
ATOM 1380 C CA . ALA A 1 169 ? -12.400 -15.126 -38.447 1.00 85.06 169 ALA A CA 1
ATOM 1381 C C . ALA A 1 169 ? -11.662 -13.987 -39.174 1.00 85.06 169 ALA A C 1
ATOM 1383 O O . ALA A 1 169 ? -11.503 -14.024 -40.389 1.00 85.06 169 ALA A O 1
ATOM 1384 N N . ARG A 1 170 ? -11.144 -12.991 -38.439 1.00 86.12 170 ARG A N 1
ATOM 1385 C CA . ARG A 1 170 ? -10.333 -11.902 -39.018 1.00 86.12 170 ARG A CA 1
ATOM 1386 C C . ARG A 1 170 ? -9.015 -12.396 -39.601 1.00 86.12 170 ARG A C 1
ATOM 1388 O O . ARG A 1 170 ? -8.558 -11.868 -40.612 1.00 86.12 170 ARG A O 1
ATOM 1395 N N . PHE A 1 171 ? -8.383 -13.364 -38.947 1.00 89.75 171 PHE A N 1
ATOM 1396 C CA . PHE A 1 171 ? -7.159 -13.969 -39.446 1.00 89.75 171 PHE A CA 1
ATOM 1397 C C . PHE A 1 171 ? -7.427 -14.770 -40.724 1.00 89.75 171 PHE A C 1
ATOM 1399 O O . PHE A 1 171 ? -6.723 -14.576 -41.710 1.00 89.75 171 PHE A O 1
ATOM 1406 N N . GLU A 1 172 ? -8.472 -15.599 -40.737 1.00 86.50 172 GLU A N 1
ATOM 1407 C CA . GLU A 1 172 ? -8.902 -16.362 -41.912 1.00 86.50 172 GLU A CA 1
ATOM 1408 C C . GLU A 1 172 ? -9.258 -15.441 -43.084 1.00 86.50 172 GLU A C 1
ATOM 1410 O O . GLU A 1 172 ? -8.759 -15.641 -44.189 1.00 86.50 172 GLU A O 1
ATOM 1415 N N . ASP A 1 173 ? -10.028 -14.378 -42.841 1.00 82.69 173 ASP A N 1
ATOM 1416 C CA . ASP A 1 173 ? -10.383 -13.388 -43.862 1.00 82.69 173 ASP A CA 1
ATOM 1417 C C . ASP A 1 173 ? -9.147 -12.656 -44.405 1.00 82.69 173 ASP A C 1
ATOM 1419 O O . ASP A 1 173 ? -8.989 -12.488 -45.615 1.00 82.69 173 ASP A O 1
ATOM 1423 N N . LYS A 1 174 ? -8.198 -12.295 -43.531 1.00 83.44 174 LYS A N 1
ATOM 1424 C CA . LYS A 1 174 ? -6.923 -11.700 -43.949 1.00 83.44 174 LYS A CA 1
ATOM 1425 C C . LYS A 1 174 ? -6.100 -12.663 -44.805 1.00 83.44 174 LYS A C 1
ATOM 1427 O O . LYS A 1 174 ? -5.595 -12.250 -45.843 1.00 83.44 174 LYS A O 1
ATOM 1432 N N . VAL A 1 175 ? -5.988 -13.931 -44.409 1.00 85.12 175 VAL A N 1
ATOM 1433 C CA . VAL A 1 175 ? -5.273 -14.960 -45.180 1.00 85.12 175 VAL A CA 1
ATOM 1434 C C . VAL A 1 175 ? -5.941 -15.191 -46.534 1.00 85.12 175 VAL A C 1
ATOM 1436 O O . VAL A 1 175 ? -5.243 -15.271 -47.540 1.00 85.12 175 VAL A O 1
ATOM 1439 N N . LEU A 1 176 ? -7.273 -15.249 -46.597 1.00 80.38 176 LEU A N 1
ATOM 1440 C CA . LEU A 1 176 ? -8.014 -15.390 -47.852 1.00 80.38 176 LEU A CA 1
ATOM 1441 C C . LEU A 1 176 ? -7.841 -14.164 -48.751 1.00 80.38 176 LEU A C 1
ATOM 1443 O O . LEU A 1 176 ? -7.632 -14.302 -49.958 1.00 80.38 176 LEU A O 1
ATOM 1447 N N . ARG A 1 177 ? -7.866 -12.961 -48.174 1.00 75.25 177 ARG A N 1
ATOM 1448 C CA . ARG A 1 177 ? -7.649 -11.711 -48.900 1.00 75.25 177 ARG A CA 1
ATOM 1449 C C . ARG A 1 177 ? -6.222 -11.608 -49.432 1.00 75.25 177 ARG A C 1
ATOM 1451 O O . ARG A 1 177 ? -6.058 -11.273 -50.604 1.00 75.25 177 ARG A O 1
ATOM 1458 N N . ASP A 1 178 ? -5.220 -11.966 -48.637 1.00 72.06 178 ASP A N 1
ATOM 1459 C CA . ASP A 1 178 ? -3.820 -12.017 -49.067 1.00 72.06 178 ASP A CA 1
ATOM 1460 C C . ASP A 1 178 ? -3.600 -13.122 -50.117 1.00 72.06 178 ASP A C 1
ATOM 1462 O O . ASP A 1 178 ? -2.984 -12.882 -51.149 1.00 72.06 178 ASP A O 1
ATOM 1466 N N . ALA A 1 179 ? -4.198 -14.305 -49.958 1.00 66.19 179 ALA A N 1
ATOM 1467 C CA . ALA A 1 179 ? -4.154 -15.368 -50.967 1.00 66.19 179 ALA A CA 1
ATOM 1468 C C . ALA A 1 179 ? -4.850 -14.967 -52.284 1.00 66.19 179 ALA A C 1
ATOM 1470 O O . ALA A 1 179 ? -4.427 -15.374 -53.370 1.00 66.19 179 ALA A O 1
ATOM 1471 N N . SER A 1 180 ? -5.902 -14.147 -52.209 1.00 64.31 180 SER A N 1
ATOM 1472 C CA . SER A 1 180 ? -6.611 -13.616 -53.378 1.00 64.31 180 SER A CA 1
ATOM 1473 C C . SER A 1 180 ? -5.878 -12.446 -54.052 1.00 64.31 180 SER A C 1
ATOM 1475 O O . SER A 1 180 ? -6.000 -12.268 -55.268 1.00 64.31 180 SER A O 1
ATOM 1477 N N . SER A 1 181 ? -5.076 -11.674 -53.307 1.00 58.44 181 SER A N 1
ATOM 1478 C CA . SER A 1 181 ? -4.321 -10.534 -53.839 1.00 58.44 181 SER A CA 1
ATOM 1479 C C . SER A 1 181 ? -3.118 -10.975 -54.684 1.00 58.44 181 SER A C 1
ATOM 1481 O O . SER A 1 181 ? -2.804 -10.307 -55.671 1.00 58.44 181 SER A O 1
ATOM 1483 N N . PHE A 1 182 ? -2.557 -12.168 -54.437 1.00 55.16 182 PHE A N 1
ATOM 1484 C CA . PHE A 1 182 ? -1.566 -12.803 -55.325 1.00 55.16 182 PHE A CA 1
ATOM 1485 C C . PHE A 1 182 ? -2.093 -13.102 -56.744 1.00 55.16 182 PHE A C 1
ATOM 1487 O O . PHE A 1 182 ? -1.294 -13.315 -57.654 1.00 55.16 182 PHE A O 1
ATOM 1494 N N . ARG A 1 183 ? -3.417 -13.090 -56.980 1.00 51.72 183 ARG A N 1
ATOM 1495 C CA . ARG A 1 183 ? -4.017 -13.341 -58.308 1.00 51.72 183 ARG A CA 1
ATOM 1496 C C . ARG A 1 183 ? -4.487 -12.086 -59.052 1.00 51.72 183 ARG A C 1
ATOM 1498 O O . ARG A 1 183 ? -5.066 -12.211 -60.128 1.00 51.72 183 ARG A O 1
ATOM 1505 N N . ARG A 1 184 ? -4.236 -10.880 -58.527 1.00 49.56 184 ARG A N 1
ATOM 1506 C CA . ARG A 1 184 ? -4.611 -9.599 -59.170 1.00 49.56 184 ARG A CA 1
ATOM 1507 C C . ARG A 1 184 ? -3.419 -8.682 -59.454 1.00 49.56 184 ARG A C 1
ATOM 1509 O O . ARG A 1 184 ? -3.552 -7.463 -59.463 1.00 49.56 184 ARG A O 1
ATOM 1516 N N . GLY A 1 185 ? -2.257 -9.267 -59.717 1.00 50.91 185 GLY A N 1
ATOM 1517 C CA . GLY A 1 185 ? -1.049 -8.502 -60.001 1.00 50.91 185 GLY A CA 1
ATOM 1518 C C . GLY A 1 185 ? -0.058 -9.249 -60.872 1.00 50.91 185 GLY A C 1
ATOM 1519 O O . GLY A 1 185 ? 1.095 -9.386 -60.483 1.00 50.91 185 GLY A O 1
ATOM 1520 N N . SER A 1 186 ? -0.478 -9.742 -62.040 1.00 48.66 186 SER A N 1
ATOM 1521 C CA . SER A 1 186 ? 0.510 -10.051 -63.071 1.00 48.66 186 SER A CA 1
ATOM 1522 C C . SER A 1 186 ? -0.041 -9.991 -64.495 1.00 48.66 186 SER A C 1
ATOM 1524 O O . SER A 1 186 ? -1.088 -10.559 -64.793 1.00 48.66 186 SER A O 1
ATOM 1526 N N . PHE A 1 187 ? 0.749 -9.323 -65.341 1.00 45.91 187 PHE A N 1
ATOM 1527 C CA . PHE A 1 187 ? 0.721 -9.249 -66.805 1.00 45.91 187 PHE A CA 1
ATOM 1528 C C . PHE A 1 187 ? -0.299 -8.307 -67.463 1.00 45.91 187 PHE A C 1
ATOM 1530 O O . PHE A 1 187 ? -1.391 -8.704 -67.854 1.00 45.91 187 PHE A O 1
ATOM 1537 N N . ASN A 1 188 ? 0.155 -7.084 -67.768 1.00 41.94 188 ASN A N 1
ATOM 1538 C CA . ASN A 1 188 ? -0.073 -6.573 -69.117 1.00 41.94 188 ASN A CA 1
ATOM 1539 C C . ASN A 1 188 ? 1.257 -6.156 -69.757 1.00 41.94 188 ASN A C 1
ATOM 1541 O O . ASN A 1 188 ? 1.949 -5.240 -69.321 1.00 41.94 188 ASN A O 1
ATOM 1545 N N . THR A 1 189 ? 1.608 -6.934 -70.768 1.00 49.16 189 THR A N 1
ATOM 1546 C CA . THR A 1 189 ? 2.727 -6.822 -71.693 1.00 49.16 189 THR A CA 1
ATOM 1547 C C . THR A 1 189 ? 2.622 -5.586 -72.589 1.00 49.16 189 THR A C 1
ATOM 1549 O O . THR A 1 189 ? 1.583 -5.337 -73.191 1.00 49.16 189 THR A O 1
ATOM 1552 N N . ASN A 1 190 ? 3.742 -4.876 -72.723 1.00 50.06 190 ASN A N 1
ATOM 1553 C CA . ASN A 1 190 ? 4.266 -4.240 -73.939 1.00 50.06 190 ASN A CA 1
ATOM 1554 C C . ASN A 1 190 ? 3.277 -3.866 -75.077 1.00 50.06 190 ASN A C 1
ATOM 1556 O O . ASN A 1 190 ? 2.906 -4.700 -75.902 1.00 50.06 190 ASN A O 1
ATOM 1560 N N . ARG A 1 191 ? 3.010 -2.562 -75.216 1.00 46.50 191 ARG A N 1
ATOM 1561 C CA . ARG A 1 191 ? 2.752 -1.813 -76.468 1.00 46.50 191 ARG A CA 1
ATOM 1562 C C . ARG A 1 191 ? 3.246 -0.384 -76.197 1.00 46.50 191 ARG A C 1
ATOM 1564 O O . ARG A 1 191 ? 2.875 0.163 -75.174 1.00 46.50 191 ARG A O 1
ATOM 1571 N N . GLY A 1 192 ? 4.055 0.316 -76.974 1.00 38.97 192 GLY A N 1
ATOM 1572 C CA . GLY A 1 192 ? 4.703 0.103 -78.250 1.00 38.97 192 GLY A CA 1
ATOM 1573 C C . GLY A 1 192 ? 5.501 1.385 -78.555 1.00 38.97 192 GLY A C 1
ATOM 1574 O O . GLY A 1 192 ? 5.158 2.474 -78.110 1.00 38.97 192 GLY A O 1
ATOM 1575 N N . PHE A 1 193 ? 6.605 1.189 -79.257 1.00 44.25 193 PHE A N 1
ATOM 1576 C CA . PHE A 1 193 ? 7.440 2.110 -80.031 1.00 44.25 193 PHE A CA 1
ATOM 1577 C C . PHE A 1 193 ? 6.849 3.479 -80.467 1.00 44.25 193 PHE A C 1
ATOM 1579 O O . PHE A 1 193 ? 5.860 3.502 -81.189 1.00 44.25 193 PHE A O 1
ATOM 1586 N N . SER A 1 194 ? 7.536 4.585 -80.123 1.00 41.41 194 SER A N 1
ATOM 1587 C CA . SER A 1 194 ? 7.885 5.772 -80.959 1.00 41.41 194 SER A CA 1
ATOM 1588 C C . SER A 1 194 ? 8.233 6.941 -80.016 1.00 41.41 194 SER A C 1
ATOM 1590 O O . SER A 1 194 ? 7.386 7.398 -79.262 1.00 41.41 194 SER A O 1
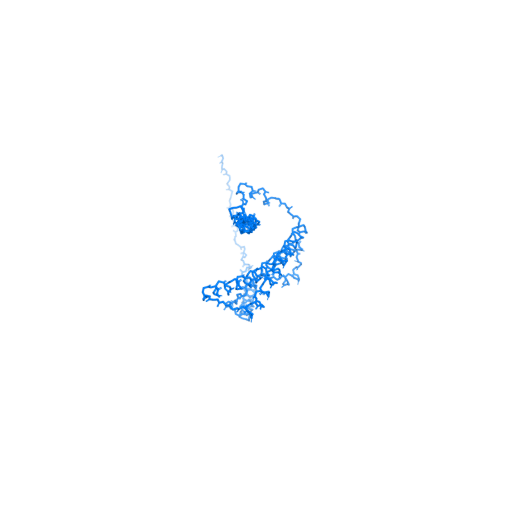ATOM 1592 N N . GLY A 1 195 ? 9.483 7.378 -79.870 1.00 44.81 195 GLY A N 1
ATOM 1593 C CA . GLY A 1 195 ? 10.168 8.201 -80.861 1.00 44.81 195 GLY A CA 1
ATOM 1594 C C . GLY A 1 195 ? 9.791 9.678 -80.690 1.00 44.81 195 GLY A C 1
ATOM 1595 O O . GLY A 1 195 ? 8.775 10.082 -81.228 1.00 44.81 195 GLY A O 1
ATOM 1596 N N . SER A 1 196 ? 10.594 10.476 -79.975 1.00 44.66 196 SER A N 1
ATOM 1597 C CA . SER A 1 196 ? 11.147 11.736 -80.504 1.00 44.66 196 SER A CA 1
ATOM 1598 C C . SER A 1 196 ? 12.054 12.457 -79.501 1.00 44.66 196 SER A C 1
ATOM 1600 O O . SER A 1 196 ? 11.860 12.422 -78.290 1.00 44.66 196 SER A O 1
ATOM 1602 N N . ARG A 1 197 ? 13.064 13.109 -80.072 1.00 50.09 197 ARG A N 1
ATOM 1603 C CA . ARG A 1 197 ? 14.073 13.981 -79.466 1.00 50.09 197 ARG A CA 1
ATOM 1604 C C . ARG A 1 197 ? 13.517 15.396 -79.228 1.00 50.09 197 ARG A C 1
ATOM 1606 O O . ARG A 1 197 ? 12.681 15.853 -79.996 1.00 50.09 197 ARG A O 1
ATOM 1613 N N . GLY A 1 198 ? 14.132 16.122 -78.292 1.00 44.88 198 GLY A N 1
ATOM 1614 C CA . GLY A 1 198 ? 14.095 17.593 -78.144 1.00 44.88 198 GLY A CA 1
ATOM 1615 C C . GLY A 1 198 ? 14.400 17.944 -76.683 1.00 44.88 198 GLY A C 1
ATOM 1616 O O . GLY A 1 198 ? 13.608 17.595 -75.824 1.00 44.88 198 GLY A O 1
ATOM 1617 N N . ARG A 1 199 ? 15.592 18.380 -76.253 1.00 46.81 199 ARG A N 1
ATOM 1618 C CA . ARG A 1 199 ? 16.469 19.508 -76.640 1.00 46.81 199 ARG A CA 1
ATOM 1619 C C . ARG A 1 199 ? 15.833 20.884 -76.361 1.00 46.81 199 ARG A C 1
ATOM 1621 O O . ARG A 1 199 ? 14.938 21.286 -77.090 1.00 46.81 199 ARG A O 1
ATOM 1628 N N . GLY A 1 200 ? 16.418 21.607 -75.395 1.00 40.66 200 GLY A N 1
ATOM 1629 C CA . GLY A 1 200 ? 16.252 23.052 -75.145 1.00 40.66 200 GLY A CA 1
ATOM 1630 C C . GLY A 1 200 ? 15.348 23.372 -73.944 1.00 40.66 200 GLY A C 1
ATOM 1631 O O . GLY A 1 200 ? 14.295 22.772 -73.817 1.00 40.66 200 GLY A O 1
ATOM 1632 N N . GLY A 1 201 ? 15.688 24.278 -73.030 1.00 42.59 201 GLY A N 1
ATOM 1633 C CA . GLY A 1 201 ? 16.800 25.220 -72.995 1.00 42.59 201 GLY A CA 1
ATOM 1634 C C . GLY A 1 201 ? 16.756 26.076 -71.722 1.00 42.59 201 GLY A C 1
ATOM 1635 O O . GLY A 1 201 ? 15.726 26.109 -71.057 1.00 42.59 201 GLY A O 1
ATOM 1636 N N . SER A 1 202 ? 17.909 26.706 -71.471 1.00 44.06 202 SER A N 1
ATOM 1637 C CA . SER A 1 202 ? 18.181 27.955 -70.735 1.00 44.06 202 SER A CA 1
ATOM 1638 C C . SER A 1 202 ? 17.571 28.175 -69.353 1.00 44.06 202 SER A C 1
ATOM 1640 O O . SER A 1 202 ? 16.360 28.453 -69.264 1.00 44.06 202 SER A O 1
#

Secondary structure (DSSP, 8-state):
-----TTHHHHHHHHHHHHHHHHHHHHS----HHHHSSPP---GGGHHHHHHS---HHHHHHHHHHHHHHHHHHHHHHHHHHHHHHHHHTT---SSHHHHHHHHHHHHHHHHHHHHHHHHHHHHHHHHHHHHHHHHT--TTTGGGS--S--SSPPPSS-HHHHHHHHHHHHHHHHHHHHHHTTSS-----------------